Protein AF-A0A7K7DS17-F1 (afdb_monomer_lite)

Secondary structure (DSSP, 8-state):
--HHHHHHHHHHHHHHHHHHHHHHHHHHHHHHHHHHHHHHHHHHHHHHHHHHHHHHHHHHHT--PPPPTTS----PPPPPHHHHHH---HHHHHHHHHHHHHHHHHH---THHHHHHHHHHHHHHHHHHHHHHHHHHHHHHHHHHHHHHHHHHHHHHHHHHHHHHHHHHHHHHHHTS-----EES-SS-TTTS-EE-

Structure (mmCIF, N/CA/C/O backbone):
data_AF-A0A7K7DS17-F1
#
_entry.id   AF-A0A7K7DS17-F1
#
loop_
_atom_site.group_PDB
_atom_site.id
_atom_site.type_symbol
_atom_site.label_atom_id
_atom_site.label_alt_id
_atom_site.label_comp_id
_atom_site.label_asym_id
_atom_site.label_entity_id
_atom_site.label_seq_id
_atom_site.pdbx_PDB_ins_code
_atom_site.Cartn_x
_atom_site.Cartn_y
_atom_site.Cartn_z
_atom_site.occupancy
_atom_site.B_iso_or_equiv
_atom_site.auth_seq_id
_atom_site.auth_comp_id
_atom_site.auth_asym_id
_atom_site.auth_atom_id
_atom_site.pdbx_PDB_model_num
ATOM 1 N N . GLN A 1 1 ? 68.658 -8.357 -99.815 1.00 48.38 1 GLN A N 1
ATOM 2 C CA . GLN A 1 1 ? 69.045 -7.255 -98.904 1.00 48.38 1 GLN A CA 1
ATOM 3 C C . GLN A 1 1 ? 67.817 -6.376 -98.592 1.00 48.38 1 GLN A C 1
ATOM 5 O O . GLN A 1 1 ? 67.912 -5.164 -98.640 1.00 48.38 1 GLN A O 1
ATOM 10 N N . GLU A 1 2 ? 66.660 -6.963 -98.246 1.00 53.16 2 GLU A N 1
ATOM 11 C CA . GLU A 1 2 ? 65.403 -6.203 -98.018 1.00 53.16 2 GLU A CA 1
ATOM 12 C C . GLU A 1 2 ? 64.818 -6.364 -96.602 1.00 53.16 2 GLU A C 1
ATOM 14 O O . GLU A 1 2 ? 63.844 -5.709 -96.261 1.00 53.16 2 GLU A O 1
ATOM 19 N N . ALA A 1 3 ? 65.428 -7.177 -95.733 1.00 55.81 3 ALA A N 1
ATOM 20 C CA . ALA A 1 3 ? 64.882 -7.461 -94.401 1.00 55.81 3 ALA A CA 1
ATOM 21 C C . ALA A 1 3 ? 65.184 -6.382 -93.337 1.00 55.81 3 ALA A C 1
ATOM 23 O O . ALA A 1 3 ? 64.541 -6.355 -92.298 1.00 55.81 3 ALA A O 1
ATOM 24 N N . LEU A 1 4 ? 66.157 -5.492 -93.561 1.00 57.84 4 LEU A N 1
ATOM 25 C CA . LEU A 1 4 ? 66.597 -4.512 -92.556 1.00 57.84 4 LEU A CA 1
ATOM 26 C C . LEU A 1 4 ? 65.643 -3.307 -92.354 1.00 57.84 4 LEU A C 1
ATOM 28 O O . LEU A 1 4 ? 65.405 -2.956 -91.201 1.00 57.84 4 LEU A O 1
ATOM 32 N N . PRO A 1 5 ? 65.088 -2.664 -93.407 1.00 68.00 5 PRO A N 1
ATOM 33 C CA . PRO A 1 5 ? 64.195 -1.511 -93.234 1.00 68.00 5 PRO A CA 1
ATOM 34 C C . PRO A 1 5 ? 62.795 -1.900 -92.732 1.00 68.00 5 PRO A C 1
ATOM 36 O O . PRO A 1 5 ? 62.241 -1.185 -91.902 1.00 68.00 5 PRO A O 1
ATOM 39 N N . ALA A 1 6 ? 62.258 -3.054 -93.148 1.00 66.94 6 ALA A N 1
ATOM 40 C CA . ALA A 1 6 ? 60.972 -3.563 -92.657 1.00 66.94 6 ALA A CA 1
ATOM 41 C C . ALA A 1 6 ? 61.010 -3.850 -91.144 1.00 66.94 6 ALA A C 1
ATOM 43 O O . ALA A 1 6 ? 60.115 -3.448 -90.408 1.00 66.94 6 ALA A O 1
ATOM 44 N N . VAL A 1 7 ? 62.109 -4.440 -90.659 1.00 69.00 7 VAL A N 1
ATOM 45 C CA . VAL A 1 7 ? 62.328 -4.698 -89.225 1.00 69.00 7 VAL A CA 1
ATOM 46 C C . VAL A 1 7 ? 62.470 -3.396 -88.419 1.00 69.00 7 VAL A C 1
ATOM 48 O O . VAL A 1 7 ? 62.045 -3.334 -87.268 1.00 69.00 7 VAL A O 1
ATOM 51 N N . GLN A 1 8 ? 63.025 -2.327 -89.004 1.00 71.62 8 GLN A N 1
ATOM 52 C CA . GLN A 1 8 ? 63.109 -1.012 -88.350 1.00 71.62 8 GLN A CA 1
ATOM 53 C C . GLN A 1 8 ? 61.748 -0.303 -88.263 1.00 71.62 8 GLN A C 1
ATOM 55 O O . GLN A 1 8 ? 61.468 0.377 -87.273 1.00 71.62 8 GLN A O 1
ATOM 60 N N . GLU A 1 9 ? 60.900 -0.454 -89.280 1.00 76.75 9 GLU A N 1
ATOM 61 C CA . GLU A 1 9 ? 59.542 0.095 -89.290 1.00 76.75 9 GLU A CA 1
ATOM 62 C C . GLU A 1 9 ? 58.633 -0.652 -88.300 1.00 76.75 9 GLU A C 1
ATOM 64 O O . GLU A 1 9 ? 57.941 -0.016 -87.502 1.00 76.75 9 GLU A O 1
ATOM 69 N N . GLU A 1 10 ? 58.741 -1.982 -88.236 1.00 77.19 10 GLU A N 1
ATOM 70 C CA . GLU A 1 10 ? 58.112 -2.808 -87.197 1.00 77.19 10 GLU A CA 1
ATOM 71 C C . GLU A 1 10 ? 58.593 -2.425 -85.791 1.00 77.19 10 GLU A C 1
ATOM 73 O O . GLU A 1 10 ? 57.776 -2.241 -84.890 1.00 77.19 10 GLU A O 1
ATOM 78 N N . GLN A 1 11 ? 59.900 -2.213 -85.592 1.00 77.38 11 GLN A N 1
ATOM 79 C CA . GLN A 1 11 ? 60.449 -1.765 -84.307 1.00 77.38 11 GLN A CA 1
ATOM 80 C C . GLN A 1 11 ? 59.875 -0.404 -8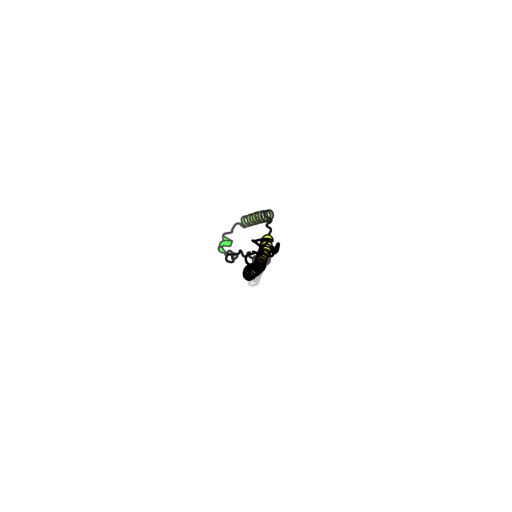3.881 1.00 77.38 11 GLN A C 1
ATOM 82 O O . GLN A 1 11 ? 59.579 -0.191 -82.703 1.00 77.38 11 GLN A O 1
ATOM 87 N N . LYS A 1 12 ? 59.699 0.528 -84.822 1.00 81.75 12 LYS A N 1
ATOM 88 C CA . LYS A 1 12 ? 59.112 1.847 -84.555 1.00 81.75 12 LYS A CA 1
ATOM 89 C C . LYS A 1 12 ? 57.620 1.753 -84.218 1.00 81.75 12 LYS A C 1
ATOM 91 O O . LYS A 1 12 ? 57.181 2.440 -83.295 1.00 81.75 12 LYS A O 1
ATOM 96 N N . ASN A 1 13 ? 56.872 0.900 -84.917 1.00 83.88 13 ASN A N 1
ATOM 97 C CA . ASN A 1 13 ? 55.458 0.645 -84.636 1.00 83.88 13 ASN A CA 1
ATOM 98 C C . ASN A 1 13 ? 55.282 0.005 -83.252 1.00 83.88 13 ASN A C 1
ATOM 100 O O . ASN A 1 13 ? 54.514 0.516 -82.441 1.00 83.88 13 ASN A O 1
ATOM 104 N N . LEU A 1 14 ? 56.096 -1.002 -82.918 1.00 82.31 14 LEU A N 1
ATOM 105 C CA . LEU A 1 14 ? 56.118 -1.626 -81.591 1.00 82.31 14 LEU A CA 1
ATOM 106 C C . LEU A 1 14 ? 56.441 -0.618 -80.477 1.00 82.31 14 LEU A C 1
ATOM 108 O O . LEU A 1 14 ? 55.839 -0.662 -79.407 1.00 82.31 14 LEU A O 1
ATOM 112 N N . LEU A 1 15 ? 57.360 0.325 -80.712 1.00 83.75 15 LEU A N 1
ATOM 113 C CA . LEU A 1 15 ? 57.668 1.391 -79.750 1.00 83.75 15 LEU A CA 1
ATOM 114 C C . LEU A 1 15 ? 56.501 2.371 -79.554 1.00 83.75 15 LEU A C 1
ATOM 116 O O . LEU A 1 15 ? 56.282 2.842 -78.435 1.00 83.75 15 LEU A O 1
ATOM 120 N N . GLN A 1 16 ? 55.755 2.691 -80.615 1.00 86.12 16 GLN A N 1
ATOM 121 C CA . GLN A 1 16 ? 54.553 3.522 -80.517 1.00 86.12 16 GLN A CA 1
ATOM 122 C C . GLN A 1 16 ? 53.422 2.790 -79.788 1.00 86.12 16 GLN A C 1
ATOM 124 O O . GLN A 1 16 ? 52.827 3.370 -78.880 1.00 86.12 16 GLN A O 1
ATOM 129 N N . GLU A 1 17 ? 53.190 1.515 -80.099 1.00 87.12 17 GLU A N 1
ATOM 130 C CA . GLU A 1 17 ? 52.226 0.666 -79.393 1.00 87.12 17 GLU A CA 1
ATOM 131 C C . GLU A 1 17 ? 52.581 0.546 -77.904 1.00 87.12 17 GLU A C 1
ATOM 133 O O . GLU A 1 17 ? 51.742 0.828 -77.048 1.00 87.12 17 GLU A O 1
ATOM 138 N N . MET A 1 18 ? 53.849 0.273 -77.571 1.00 83.00 18 MET A N 1
ATOM 139 C CA . MET A 1 18 ? 54.349 0.261 -76.189 1.00 83.00 18 MET A CA 1
ATOM 140 C C . MET A 1 18 ? 54.084 1.581 -75.456 1.00 83.00 18 MET A C 1
ATOM 142 O O . MET A 1 18 ? 53.758 1.570 -74.269 1.00 83.00 18 MET A O 1
ATOM 146 N N . LYS A 1 19 ? 54.215 2.723 -76.143 1.00 89.44 19 LYS A N 1
ATOM 147 C CA . LYS A 1 19 ? 53.913 4.035 -75.561 1.00 89.44 19 LYS A CA 1
ATOM 148 C C . LYS A 1 19 ? 52.414 4.200 -75.302 1.00 89.44 19 LYS A C 1
ATOM 150 O O . LYS A 1 19 ? 52.046 4.585 -74.200 1.00 89.44 19 LYS A O 1
ATOM 155 N N . THR A 1 20 ? 51.558 3.856 -76.266 1.00 89.44 20 THR A N 1
ATOM 156 C CA . THR A 1 20 ? 50.095 3.934 -76.092 1.00 89.44 20 THR A CA 1
ATOM 157 C C . THR A 1 20 ? 49.581 3.013 -74.989 1.00 89.44 20 THR A C 1
ATOM 159 O O . THR A 1 20 ? 48.733 3.422 -74.201 1.00 89.44 20 THR A O 1
ATOM 162 N N . ILE A 1 21 ? 50.142 1.804 -74.876 1.00 88.12 21 ILE A N 1
ATOM 163 C CA . ILE A 1 21 ? 49.830 0.858 -73.801 1.00 88.12 21 ILE A CA 1
ATOM 164 C C . ILE A 1 21 ? 50.257 1.440 -72.453 1.00 88.12 21 ILE A C 1
ATOM 166 O O . ILE A 1 21 ? 49.490 1.368 -71.500 1.00 88.12 21 ILE A O 1
ATOM 170 N N . ARG A 1 22 ? 51.438 2.068 -72.374 1.00 88.06 22 ARG A N 1
ATOM 171 C CA . ARG A 1 22 ? 51.925 2.706 -71.143 1.00 88.06 22 ARG A CA 1
ATOM 172 C C . ARG A 1 22 ? 51.057 3.890 -70.712 1.00 88.06 22 ARG A C 1
ATOM 174 O O . ARG A 1 22 ? 50.782 4.033 -69.525 1.00 88.06 22 ARG A O 1
ATOM 181 N N . ASP A 1 23 ? 50.606 4.715 -71.653 1.00 90.38 23 ASP A N 1
ATOM 182 C CA . ASP A 1 23 ? 49.714 5.845 -71.362 1.00 90.38 23 ASP A CA 1
ATOM 183 C C . ASP A 1 23 ? 48.323 5.350 -70.907 1.00 90.38 23 ASP A C 1
ATOM 185 O O . ASP A 1 23 ? 47.765 5.868 -69.936 1.00 90.38 23 ASP A O 1
ATOM 189 N N . ALA A 1 24 ? 47.794 4.295 -71.542 1.00 90.19 24 ALA A N 1
ATOM 190 C CA . ALA A 1 24 ? 46.556 3.633 -71.126 1.00 90.19 24 ALA A CA 1
ATOM 191 C C . ALA A 1 24 ? 46.685 2.961 -69.746 1.00 90.19 24 ALA A C 1
ATOM 193 O O . ALA A 1 24 ? 45.778 3.064 -68.922 1.00 90.19 24 ALA A O 1
ATOM 194 N N . GLU A 1 25 ? 47.823 2.326 -69.460 1.00 90.88 25 GLU A N 1
ATOM 195 C CA . GLU A 1 25 ? 48.136 1.750 -68.150 1.00 90.88 25 GLU A CA 1
ATOM 196 C C . GLU A 1 25 ? 48.160 2.838 -67.069 1.00 90.88 25 GLU A C 1
ATOM 198 O O . GLU A 1 25 ? 47.536 2.679 -66.021 1.00 90.88 25 GLU A O 1
ATOM 203 N N . HIS A 1 26 ? 48.800 3.979 -67.336 1.00 89.81 26 HIS A N 1
ATOM 204 C CA . HIS A 1 26 ? 48.826 5.110 -66.408 1.00 89.81 26 HIS A CA 1
ATOM 205 C C . HIS A 1 26 ? 47.425 5.685 -66.139 1.00 89.81 26 HIS A C 1
ATOM 207 O O . HIS A 1 26 ? 47.109 6.031 -64.996 1.00 89.81 26 HIS A O 1
ATOM 213 N N . ALA A 1 27 ? 46.573 5.765 -67.168 1.00 91.56 27 ALA A N 1
ATOM 214 C CA . ALA A 1 27 ? 45.184 6.200 -67.031 1.00 91.56 27 ALA A CA 1
ATOM 215 C C . ALA A 1 27 ? 44.364 5.223 -66.169 1.00 91.56 27 ALA A C 1
ATOM 217 O O . ALA A 1 27 ? 43.709 5.650 -65.215 1.00 91.56 27 ALA A O 1
ATOM 218 N N . LEU A 1 28 ? 44.476 3.915 -66.430 1.00 91.06 28 LEU A N 1
ATOM 219 C CA . LEU A 1 28 ? 43.828 2.868 -65.631 1.00 91.06 28 LEU A CA 1
ATOM 220 C C . LEU A 1 28 ? 44.320 2.868 -64.178 1.00 91.06 28 LEU A C 1
ATOM 222 O O . LEU A 1 28 ? 43.526 2.703 -63.255 1.00 91.06 28 LEU A O 1
ATOM 226 N N . GLN A 1 29 ? 45.61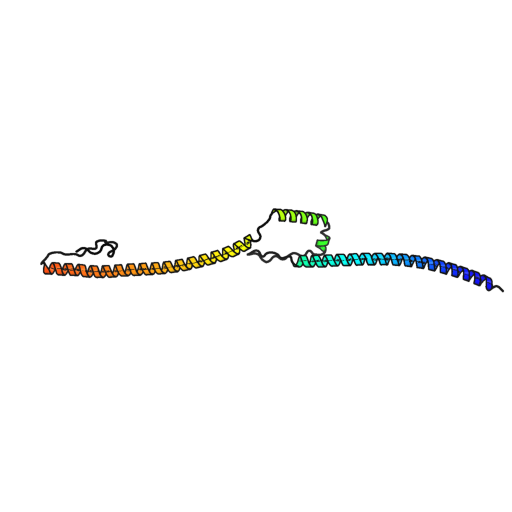5 3.095 -63.947 1.00 91.44 29 GLN A N 1
ATOM 227 C CA . GLN A 1 29 ? 46.172 3.219 -62.598 1.00 91.44 29 GLN A CA 1
ATOM 228 C C . GLN A 1 29 ? 45.588 4.427 -61.848 1.00 91.44 29 GLN A C 1
ATOM 230 O O . GLN A 1 29 ? 45.272 4.310 -60.661 1.00 91.44 29 GLN A O 1
ATOM 235 N N . SER A 1 30 ? 45.405 5.567 -62.524 1.00 90.38 30 SER A N 1
ATOM 236 C CA . SER A 1 30 ? 44.777 6.762 -61.943 1.00 90.38 30 SER A CA 1
ATOM 237 C C . SER A 1 30 ? 43.307 6.520 -61.579 1.00 90.38 30 SER A C 1
ATOM 239 O O . SER A 1 30 ? 42.881 6.839 -60.465 1.00 90.38 30 SER A O 1
ATOM 241 N N . GLU A 1 31 ? 42.545 5.879 -62.465 1.00 93.19 31 GLU A N 1
ATOM 242 C CA . GLU A 1 31 ? 41.150 5.514 -62.206 1.00 93.19 31 GLU A CA 1
ATOM 243 C C . GLU A 1 31 ? 41.032 4.497 -61.060 1.00 93.19 31 GLU A C 1
ATOM 245 O O . GLU A 1 31 ? 40.239 4.687 -60.137 1.00 93.19 31 GLU A O 1
ATOM 250 N N . ALA A 1 32 ? 41.894 3.476 -61.035 1.00 92.44 32 ALA A N 1
ATOM 251 C CA . ALA A 1 32 ? 41.953 2.495 -59.954 1.00 92.44 32 ALA A CA 1
ATOM 252 C C . ALA A 1 32 ? 42.304 3.130 -58.596 1.00 92.44 32 ALA A C 1
ATOM 254 O O . ALA A 1 32 ? 41.831 2.676 -57.553 1.00 92.44 32 ALA A O 1
ATOM 255 N N . LEU A 1 33 ? 43.137 4.176 -58.571 1.00 92.94 33 LEU A N 1
ATOM 256 C CA . LEU A 1 33 ? 43.387 4.966 -57.360 1.00 92.94 33 LEU A CA 1
ATOM 257 C C . LEU A 1 33 ? 42.141 5.753 -56.935 1.00 92.94 33 LEU A C 1
ATOM 259 O O . LEU A 1 33 ? 41.784 5.721 -55.760 1.00 92.94 33 LEU A O 1
ATOM 263 N N . SER A 1 34 ? 41.440 6.398 -57.871 1.00 93.31 34 SER A N 1
ATOM 264 C CA . SER A 1 34 ? 40.190 7.115 -57.575 1.00 93.31 34 SER A CA 1
ATOM 265 C C . SER A 1 34 ? 39.112 6.189 -57.003 1.00 93.31 34 SER A C 1
ATOM 267 O O . SER A 1 34 ? 38.460 6.530 -56.016 1.00 93.31 34 SER A O 1
ATOM 269 N N . ILE A 1 35 ? 38.951 4.997 -57.584 1.00 94.00 35 ILE A N 1
ATOM 270 C CA . ILE A 1 35 ? 38.004 3.985 -57.105 1.00 94.00 35 ILE A CA 1
ATOM 271 C C . ILE A 1 35 ? 38.397 3.503 -55.706 1.00 94.00 35 ILE A C 1
ATOM 273 O O . ILE A 1 35 ? 37.536 3.451 -54.831 1.00 94.00 35 ILE A O 1
ATOM 277 N N . ARG A 1 36 ? 39.684 3.222 -55.457 1.00 95.06 36 ARG A N 1
ATOM 278 C CA . ARG A 1 36 ? 40.168 2.835 -54.119 1.00 95.06 36 ARG A CA 1
ATOM 279 C C . ARG A 1 36 ? 39.859 3.891 -53.060 1.00 95.06 36 ARG A C 1
ATOM 281 O O . ARG A 1 36 ? 39.310 3.546 -52.022 1.00 95.06 36 ARG A O 1
ATOM 288 N N . LEU A 1 37 ? 40.110 5.167 -53.355 1.00 93.94 37 LEU A N 1
ATOM 289 C CA . LEU A 1 37 ? 39.786 6.261 -52.433 1.00 93.94 37 LEU A CA 1
ATOM 290 C C . LEU A 1 37 ? 38.280 6.351 -52.142 1.00 93.94 37 LEU A C 1
ATOM 292 O O . LEU A 1 37 ? 37.886 6.594 -51.005 1.00 93.94 37 LEU A O 1
ATOM 296 N N . LYS A 1 38 ? 37.423 6.128 -53.147 1.00 95.75 38 LYS A N 1
ATOM 297 C CA . LYS A 1 38 ? 35.964 6.091 -52.947 1.00 95.75 38 LYS A CA 1
ATOM 298 C C . LYS A 1 38 ? 35.529 4.910 -52.079 1.00 95.75 38 LYS A C 1
ATOM 300 O O . LYS A 1 38 ? 34.643 5.083 -51.247 1.00 95.75 38 LYS A O 1
ATOM 305 N N . ILE A 1 39 ? 36.143 3.739 -52.256 1.00 94.25 39 ILE A N 1
ATOM 306 C CA . ILE A 1 39 ? 35.876 2.558 -51.423 1.00 94.25 39 ILE A CA 1
ATOM 307 C C . ILE A 1 39 ? 36.256 2.852 -49.971 1.00 94.25 39 ILE A C 1
ATOM 309 O O . ILE A 1 39 ? 35.421 2.684 -49.093 1.00 94.25 39 ILE A O 1
ATOM 313 N N . GLU A 1 40 ? 37.449 3.399 -49.723 1.00 95.00 40 GLU A N 1
ATOM 314 C CA . GLU A 1 40 ? 37.884 3.771 -48.369 1.00 95.00 40 GLU A CA 1
ATOM 315 C C . GLU A 1 40 ? 36.944 4.795 -47.713 1.00 95.00 40 GLU A C 1
ATOM 317 O O . GLU A 1 40 ? 36.610 4.677 -46.532 1.00 95.00 40 GLU A O 1
ATOM 322 N N . GLN A 1 41 ? 36.461 5.780 -48.478 1.00 95.19 41 GLN A N 1
ATOM 323 C CA . GLN A 1 41 ? 35.459 6.732 -47.994 1.00 95.19 41 GLN A CA 1
ATOM 324 C C . GLN A 1 41 ? 34.142 6.038 -47.625 1.00 95.19 41 GLN A C 1
ATOM 326 O O . GLN A 1 41 ? 33.613 6.279 -46.538 1.00 95.19 41 GLN A O 1
ATOM 331 N N . ILE A 1 42 ? 33.629 5.151 -48.481 1.00 94.25 42 ILE A N 1
ATOM 332 C CA . ILE A 1 42 ? 32.403 4.389 -48.209 1.00 94.25 42 ILE A CA 1
ATOM 333 C C . ILE A 1 42 ? 32.583 3.489 -46.983 1.00 94.25 42 ILE A C 1
ATOM 335 O O . ILE A 1 42 ? 31.724 3.499 -46.105 1.00 94.25 42 ILE A O 1
ATOM 339 N N . ASP A 1 43 ? 33.704 2.782 -46.867 1.00 93.75 43 ASP A N 1
ATOM 340 C CA . ASP A 1 43 ? 34.001 1.921 -45.720 1.00 93.75 43 ASP A CA 1
ATOM 341 C C . ASP A 1 43 ? 34.083 2.728 -44.423 1.00 93.75 43 ASP A C 1
ATOM 343 O O . ASP A 1 43 ? 33.536 2.322 -43.390 1.00 93.75 43 ASP A O 1
ATOM 347 N N . SER A 1 44 ? 34.686 3.921 -44.477 1.00 94.00 44 SER A N 1
ATOM 348 C CA . SER A 1 44 ? 34.699 4.838 -43.338 1.00 94.00 44 SER A CA 1
ATOM 349 C C . SER A 1 44 ? 33.276 5.246 -42.938 1.00 94.00 44 SER A C 1
ATOM 351 O O . SER A 1 44 ? 32.920 5.168 -41.759 1.00 94.00 44 SER A O 1
ATOM 353 N N . HIS A 1 45 ? 32.416 5.581 -43.907 1.00 94.69 45 HIS A N 1
ATOM 354 C CA . HIS A 1 45 ? 31.020 5.936 -43.658 1.00 94.69 45 HIS A CA 1
ATOM 355 C C . HIS A 1 45 ? 30.246 4.751 -43.071 1.00 94.69 45 HIS A C 1
ATOM 357 O O . HIS A 1 45 ? 29.578 4.914 -42.047 1.00 94.69 45 HIS A O 1
ATOM 363 N N . ILE A 1 46 ? 30.379 3.554 -43.649 1.00 94.31 46 ILE A N 1
ATOM 364 C CA . ILE A 1 46 ? 29.752 2.322 -43.156 1.00 94.31 46 ILE A CA 1
ATOM 365 C C . ILE A 1 46 ? 30.150 2.077 -41.701 1.00 94.31 46 ILE A C 1
ATOM 367 O O . ILE A 1 46 ? 29.273 1.873 -40.863 1.00 94.31 46 ILE A O 1
ATOM 371 N N . SER A 1 47 ? 31.440 2.176 -41.374 1.00 93.25 47 SER A N 1
ATOM 372 C CA . SER A 1 47 ? 31.934 2.009 -40.005 1.00 93.25 47 SER A CA 1
ATOM 373 C C . SER A 1 47 ? 31.298 3.020 -39.039 1.00 93.25 47 SER A C 1
ATOM 375 O O . SER A 1 47 ? 30.787 2.640 -37.979 1.00 93.25 47 SER A O 1
ATOM 377 N N . THR A 1 48 ? 31.215 4.302 -39.424 1.00 94.19 48 THR A N 1
ATOM 378 C CA . THR A 1 48 ? 30.550 5.316 -38.584 1.00 94.19 48 THR A CA 1
ATOM 379 C C . THR A 1 48 ? 29.058 5.038 -38.381 1.00 94.19 48 THR A C 1
ATOM 381 O O . THR A 1 48 ? 28.549 5.176 -37.265 1.00 94.19 48 THR A O 1
ATOM 384 N N . HIS A 1 49 ? 28.341 4.615 -39.427 1.00 92.88 49 HIS A N 1
ATOM 385 C CA . HIS A 1 49 ? 26.917 4.301 -39.343 1.00 92.88 49 HIS A CA 1
ATOM 386 C C . HIS A 1 49 ? 26.662 3.032 -38.529 1.00 92.88 49 HIS A C 1
ATOM 388 O O . HIS A 1 49 ? 25.768 3.032 -37.686 1.00 92.88 49 HIS A O 1
ATOM 394 N N . GLN A 1 50 ? 27.486 1.994 -38.682 1.00 92.88 50 GLN A N 1
ATOM 395 C CA . GLN A 1 50 ? 27.432 0.791 -37.848 1.00 92.88 50 GLN A CA 1
ATOM 396 C C . GLN A 1 50 ? 27.631 1.122 -36.364 1.00 92.88 50 GLN A C 1
ATOM 398 O O . GLN A 1 50 ? 26.921 0.587 -35.511 1.00 92.88 50 GLN A O 1
ATOM 403 N N . GLY A 1 51 ? 28.551 2.039 -36.044 1.00 92.94 51 GLY A N 1
ATOM 404 C CA . GLY A 1 51 ? 28.724 2.553 -34.685 1.00 92.94 51 GLY A CA 1
ATOM 405 C C . GLY A 1 51 ? 27.455 3.220 -34.143 1.00 92.94 51 GLY A C 1
ATOM 406 O O . GLY A 1 51 ? 27.012 2.900 -33.039 1.00 92.94 51 GLY A O 1
ATOM 407 N N . LYS A 1 52 ? 26.822 4.092 -34.940 1.00 92.31 52 LYS A N 1
ATOM 408 C CA . LYS A 1 52 ? 25.553 4.752 -34.578 1.00 92.31 52 LYS A CA 1
ATOM 409 C C . LYS A 1 52 ? 24.415 3.750 -34.378 1.00 92.31 52 LYS A C 1
ATOM 411 O O . LYS A 1 52 ? 23.672 3.876 -33.411 1.00 92.31 52 LYS A O 1
ATOM 416 N N . VAL A 1 53 ? 24.297 2.745 -35.246 1.00 90.25 53 VAL A N 1
ATOM 417 C CA . VAL A 1 53 ? 23.282 1.685 -35.122 1.00 90.25 53 VAL A CA 1
ATOM 418 C C . VAL A 1 53 ? 23.452 0.936 -33.803 1.00 90.25 53 VAL A C 1
ATOM 420 O O . VAL A 1 53 ? 22.489 0.815 -33.051 1.00 90.25 53 VAL A O 1
ATOM 423 N N . LYS A 1 54 ? 24.677 0.512 -33.466 1.00 92.19 54 LYS A N 1
ATOM 424 C CA . LYS A 1 54 ? 24.957 -0.165 -32.188 1.00 92.19 54 LYS A CA 1
ATOM 425 C C . LYS A 1 54 ? 24.612 0.708 -30.981 1.00 92.19 54 LYS A C 1
ATOM 427 O O . LYS A 1 54 ? 24.056 0.212 -30.003 1.00 92.19 54 LYS A O 1
ATOM 432 N N . TYR A 1 55 ? 24.932 2.000 -31.045 1.00 92.19 55 TYR A N 1
ATOM 433 C CA . TYR A 1 55 ? 24.589 2.952 -29.990 1.00 92.19 55 TYR A CA 1
ATOM 434 C C . TYR A 1 55 ? 23.070 3.044 -29.785 1.00 92.19 55 TYR A C 1
ATOM 436 O O . TYR A 1 55 ? 22.593 2.839 -28.671 1.00 92.19 55 TYR A O 1
ATOM 444 N N . TRP A 1 56 ? 22.302 3.267 -30.854 1.00 87.88 56 TRP A N 1
ATOM 445 C CA . TRP A 1 56 ? 20.847 3.396 -30.753 1.00 87.88 56 TRP A CA 1
ATOM 446 C C . TRP A 1 56 ? 20.153 2.086 -30.381 1.00 87.88 56 TRP A C 1
ATOM 448 O O . TRP A 1 56 ? 19.215 2.114 -29.593 1.00 87.88 56 TRP A O 1
ATOM 458 N N . GLN A 1 57 ? 20.650 0.935 -30.844 1.00 88.00 57 GLN A N 1
ATOM 459 C CA . GLN A 1 57 ? 20.180 -0.375 -30.377 1.00 88.00 57 GLN A CA 1
ATOM 460 C C . GLN A 1 57 ? 20.339 -0.522 -28.857 1.00 88.00 57 GLN A C 1
ATOM 462 O O . GLN A 1 57 ? 19.426 -0.994 -28.179 1.00 88.00 57 GLN A O 1
ATOM 467 N N . LYS A 1 58 ? 21.469 -0.064 -28.301 1.00 89.50 58 LYS A N 1
ATOM 468 C CA . LYS A 1 58 ? 21.692 -0.060 -26.853 1.00 89.50 58 LYS A CA 1
ATOM 469 C C . LYS A 1 58 ? 20.734 0.887 -26.132 1.00 89.50 58 LYS A C 1
ATOM 471 O O . LYS A 1 58 ? 20.190 0.500 -25.104 1.00 89.50 58 LYS A O 1
ATOM 476 N N . GLU A 1 59 ? 20.511 2.097 -26.635 1.00 87.94 59 GLU A N 1
ATOM 477 C CA . GLU A 1 59 ? 19.569 3.033 -26.003 1.00 87.94 59 GLU A CA 1
ATOM 478 C C . GLU A 1 59 ? 18.120 2.527 -26.060 1.00 87.94 59 GLU A C 1
ATOM 480 O O . GLU A 1 59 ? 17.427 2.584 -25.048 1.00 87.94 59 GLU A O 1
ATOM 485 N N . ILE A 1 60 ? 17.692 1.930 -27.179 1.00 86.12 60 ILE A N 1
ATOM 486 C CA . ILE A 1 60 ? 16.368 1.300 -27.304 1.00 86.12 60 ILE A CA 1
ATOM 487 C C . ILE A 1 60 ? 16.199 0.180 -26.274 1.00 86.12 60 ILE A C 1
ATOM 489 O O . ILE A 1 60 ? 15.159 0.101 -25.630 1.00 86.12 60 ILE A O 1
ATOM 493 N N . SER A 1 61 ? 17.232 -0.641 -26.051 1.00 84.44 61 SER A N 1
ATOM 494 C CA . SER A 1 61 ? 17.164 -1.739 -25.073 1.00 84.44 61 SER A CA 1
ATOM 495 C C . SER A 1 61 ? 16.988 -1.284 -23.618 1.00 84.44 61 SER A C 1
ATOM 497 O O . SER A 1 61 ? 16.588 -2.082 -22.776 1.00 84.44 61 SER A O 1
ATOM 499 N N . LYS A 1 62 ? 17.278 -0.013 -23.304 1.00 86.50 62 LYS A N 1
ATOM 500 C CA . LYS A 1 62 ? 17.057 0.558 -21.965 1.00 86.50 62 LYS A CA 1
ATOM 501 C C . LYS A 1 62 ? 15.629 1.060 -21.762 1.00 86.50 62 LYS A C 1
ATOM 503 O O . LYS A 1 62 ? 15.248 1.343 -20.627 1.00 86.50 62 LYS A O 1
ATOM 508 N N . LEU A 1 63 ? 14.866 1.243 -22.839 1.00 85.25 63 LEU A N 1
ATOM 509 C CA . LEU A 1 63 ? 13.499 1.733 -22.749 1.00 85.25 63 LEU A CA 1
ATOM 510 C C . LEU A 1 63 ? 12.617 0.643 -22.142 1.00 85.25 63 LEU A C 1
ATOM 512 O O . LEU A 1 63 ? 12.625 -0.506 -22.575 1.00 85.25 63 LEU A O 1
ATOM 516 N N . SER A 1 64 ? 11.849 1.023 -21.129 1.00 79.69 64 SER A N 1
ATOM 517 C CA . SER A 1 64 ? 10.869 0.162 -20.479 1.00 79.69 64 SER A CA 1
ATOM 518 C C . SER A 1 64 ? 9.595 0.953 -20.226 1.00 79.69 64 SER A C 1
ATOM 520 O O . SER A 1 64 ? 9.630 2.165 -19.989 1.00 79.69 64 SER A O 1
ATOM 522 N N . LEU A 1 65 ? 8.462 0.266 -20.327 1.00 80.94 65 LEU A N 1
ATOM 523 C CA . LEU A 1 65 ? 7.163 0.828 -19.990 1.00 80.94 65 LEU A CA 1
ATOM 524 C C . LEU A 1 65 ? 6.913 0.630 -18.495 1.00 80.94 65 LEU A C 1
ATOM 526 O O . LEU A 1 65 ? 7.297 -0.389 -17.919 1.00 80.94 65 LEU A O 1
ATOM 530 N N . HIS A 1 66 ? 6.303 1.630 -17.862 1.00 76.69 66 HIS A N 1
ATOM 531 C CA . HIS A 1 66 ? 5.890 1.512 -16.468 1.00 76.69 66 HIS A CA 1
ATOM 532 C C . HIS A 1 66 ? 4.633 0.646 -16.413 1.00 76.69 66 HIS A C 1
ATOM 534 O O . HIS A 1 66 ? 3.703 0.868 -17.185 1.00 76.69 66 HIS A O 1
ATOM 540 N N . ALA A 1 67 ? 4.607 -0.330 -15.508 1.00 77.00 67 ALA A N 1
ATOM 541 C CA . ALA A 1 67 ? 3.417 -1.136 -15.288 1.00 77.00 67 ALA A CA 1
ATOM 542 C C . ALA A 1 67 ? 2.307 -0.271 -14.671 1.00 77.00 67 ALA A C 1
ATOM 544 O O . ALA A 1 67 ? 2.539 0.429 -13.682 1.00 77.00 67 ALA A O 1
ATOM 545 N N . ILE A 1 68 ? 1.115 -0.333 -15.258 1.00 76.94 68 ILE A N 1
ATOM 546 C CA . ILE A 1 68 ? -0.098 0.303 -14.745 1.00 76.94 68 ILE A CA 1
ATOM 547 C C . ILE A 1 68 ? -0.936 -0.796 -14.091 1.00 76.94 68 ILE A C 1
ATOM 549 O O . ILE A 1 68 ? -1.142 -1.861 -14.669 1.00 76.94 68 ILE A O 1
ATOM 553 N N . GLU A 1 69 ? -1.376 -0.576 -12.853 1.00 70.12 69 GLU A N 1
ATOM 554 C CA . GLU A 1 69 ? -2.170 -1.577 -12.141 1.00 70.12 69 GLU A CA 1
ATOM 555 C C . GLU A 1 69 ? -3.517 -1.827 -12.818 1.00 70.12 69 GLU A C 1
ATOM 557 O O . GLU A 1 69 ? -4.247 -0.892 -13.135 1.00 70.12 69 GLU A O 1
ATOM 562 N N . GLY A 1 70 ? -3.853 -3.107 -12.997 1.00 72.88 70 GLY A N 1
ATOM 563 C CA . GLY A 1 70 ? -5.090 -3.538 -13.650 1.00 72.88 70 GLY A CA 1
ATOM 564 C C . GLY A 1 70 ? -4.994 -3.663 -15.172 1.00 72.88 70 GLY A C 1
ATOM 565 O O . GLY A 1 70 ? -5.918 -4.200 -15.781 1.00 72.88 70 GLY A O 1
ATOM 566 N N . GLU A 1 71 ? -3.880 -3.251 -15.782 1.00 78.81 71 GLU A N 1
ATOM 567 C CA . GLU A 1 71 ? -3.650 -3.369 -17.222 1.00 78.81 71 GLU A CA 1
ATOM 568 C C . GLU A 1 71 ? -2.576 -4.415 -17.543 1.00 78.81 71 GLU A C 1
ATOM 570 O O . GLU A 1 71 ? -1.657 -4.682 -16.764 1.00 78.81 71 GLU A O 1
ATOM 575 N N . ALA A 1 72 ? -2.716 -5.054 -18.707 1.00 77.12 72 ALA A N 1
ATOM 576 C CA . ALA A 1 72 ? -1.707 -5.981 -19.198 1.00 77.12 72 ALA A CA 1
ATOM 577 C C . ALA A 1 72 ? -0.421 -5.210 -19.544 1.00 77.12 72 ALA A C 1
ATOM 579 O O . ALA A 1 72 ? -0.501 -4.080 -20.027 1.00 77.12 72 ALA A O 1
ATOM 580 N N . PRO A 1 73 ? 0.766 -5.809 -19.343 1.00 74.12 73 PRO A N 1
ATOM 581 C CA . PRO A 1 73 ? 2.021 -5.150 -19.669 1.00 74.12 73 PRO A CA 1
ATOM 582 C C . PRO A 1 73 ? 2.081 -4.848 -21.169 1.00 74.12 73 PRO A C 1
ATOM 584 O O . PRO A 1 73 ? 2.157 -5.759 -21.998 1.00 74.12 73 PRO A O 1
ATOM 587 N N . GLU A 1 74 ? 2.047 -3.562 -21.512 1.00 77.06 74 GLU A N 1
ATOM 588 C CA . GLU A 1 74 ? 2.250 -3.109 -22.881 1.00 77.06 74 GLU A CA 1
ATOM 589 C C . GLU A 1 74 ? 3.675 -3.438 -23.350 1.00 77.06 74 GLU A C 1
ATOM 591 O O . GLU A 1 74 ? 4.635 -3.443 -22.573 1.00 77.06 74 GLU A O 1
ATOM 596 N N . GLN A 1 75 ? 3.821 -3.716 -24.645 1.00 76.06 75 GLN A N 1
ATOM 597 C CA . GLN A 1 75 ? 5.114 -3.954 -25.282 1.00 76.06 75 GLN A CA 1
ATOM 598 C C . GLN A 1 75 ? 5.458 -2.781 -26.195 1.00 76.06 75 GLN A C 1
ATOM 600 O O . GLN A 1 75 ? 4.616 -2.290 -26.947 1.00 76.06 75 GLN A O 1
ATOM 605 N N . LEU A 1 76 ? 6.719 -2.348 -26.160 1.00 76.12 76 LEU A N 1
ATOM 606 C CA . LEU A 1 76 ? 7.215 -1.334 -27.084 1.00 76.12 76 LEU A CA 1
ATOM 607 C C . LEU A 1 76 ? 7.166 -1.879 -28.517 1.00 76.12 76 LEU A C 1
ATOM 609 O O . LEU A 1 76 ? 7.823 -2.870 -28.838 1.00 76.12 76 LEU A O 1
ATOM 613 N N . ARG A 1 77 ? 6.399 -1.219 -29.389 1.00 78.31 77 ARG A N 1
ATOM 614 C CA . ARG A 1 77 ? 6.299 -1.584 -30.806 1.00 78.31 77 ARG A CA 1
ATOM 615 C C . ARG A 1 77 ? 7.622 -1.311 -31.523 1.00 78.31 77 ARG A C 1
ATOM 617 O O . ARG A 1 77 ? 8.092 -0.175 -31.546 1.00 78.31 77 ARG A O 1
ATOM 624 N N . ALA A 1 78 ? 8.176 -2.335 -32.166 1.00 76.56 78 ALA A N 1
ATOM 625 C CA . ALA A 1 78 ? 9.234 -2.176 -33.157 1.00 76.56 78 ALA A CA 1
ATOM 626 C C . ALA A 1 78 ? 8.607 -1.871 -34.526 1.00 76.56 78 ALA A C 1
ATOM 628 O O . ALA A 1 78 ? 7.652 -2.535 -34.924 1.00 76.56 78 ALA A O 1
ATOM 629 N N . LEU A 1 79 ? 9.126 -0.861 -35.225 1.00 78.94 79 LEU A N 1
ATOM 630 C CA . LEU A 1 79 ? 8.699 -0.541 -36.589 1.00 78.94 79 LEU A CA 1
ATOM 631 C C . LEU A 1 79 ? 9.355 -1.511 -37.578 1.00 78.94 79 LEU A C 1
ATOM 633 O O . LEU A 1 79 ? 10.554 -1.783 -37.471 1.00 78.94 79 LEU A O 1
ATOM 637 N N . CYS A 1 80 ? 8.583 -2.016 -38.538 1.00 77.31 80 CYS A N 1
ATOM 638 C CA 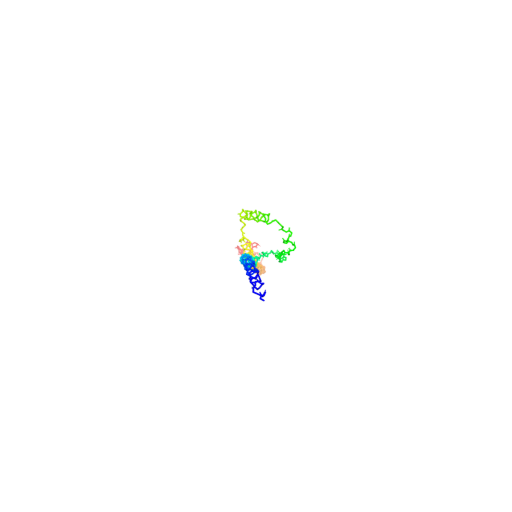. CYS A 1 80 ? 9.101 -2.871 -39.610 1.00 77.31 80 CYS A CA 1
ATOM 639 C C . CYS A 1 80 ? 9.826 -2.046 -40.693 1.00 77.31 80 CYS A C 1
ATOM 641 O O . CYS A 1 80 ? 9.635 -0.835 -40.797 1.00 77.31 80 CYS A O 1
ATOM 643 N N . GLU A 1 81 ? 10.639 -2.696 -41.535 1.00 75.56 81 GLU A N 1
ATOM 644 C CA . GLU A 1 81 ? 11.395 -2.022 -42.611 1.00 75.56 81 GLU A CA 1
ATOM 645 C C . GLU A 1 81 ? 10.491 -1.242 -43.581 1.00 75.56 81 GLU A C 1
ATOM 647 O O . GLU A 1 81 ? 10.830 -0.129 -43.977 1.00 75.56 81 GLU A O 1
ATOM 652 N N . GLU A 1 82 ? 9.311 -1.777 -43.902 1.00 76.56 82 GLU A N 1
ATOM 653 C CA . GLU A 1 82 ? 8.314 -1.117 -44.758 1.00 76.56 82 GLU A CA 1
ATOM 654 C C . GLU A 1 82 ? 7.746 0.159 -44.116 1.00 76.56 82 GLU A C 1
ATOM 656 O O . GLU A 1 82 ? 7.566 1.179 -44.780 1.00 76.56 82 GLU A O 1
ATOM 661 N N . GLU A 1 83 ? 7.518 0.135 -42.802 1.00 76.75 83 GLU A N 1
ATOM 662 C CA . GLU A 1 83 ? 7.013 1.281 -42.040 1.00 76.75 83 GLU A CA 1
ATOM 663 C C . GLU A 1 83 ? 8.092 2.360 -41.891 1.00 76.75 83 GLU A C 1
ATOM 665 O O . GLU A 1 83 ? 7.802 3.550 -41.994 1.00 76.75 83 GLU A O 1
ATOM 670 N N . LEU A 1 84 ? 9.352 1.954 -41.712 1.00 75.31 84 LEU A N 1
ATOM 671 C CA . LEU A 1 84 ? 10.505 2.856 -41.706 1.00 75.31 84 LEU A CA 1
ATOM 672 C C . LEU A 1 84 ? 10.718 3.514 -43.073 1.00 75.31 84 LEU A C 1
ATOM 674 O O . LEU A 1 84 ? 11.010 4.706 -43.135 1.00 75.31 84 LEU A O 1
ATOM 678 N N . ALA A 1 85 ? 10.529 2.770 -44.165 1.00 76.06 85 ALA A N 1
ATOM 679 C CA . ALA A 1 85 ? 10.620 3.302 -45.523 1.00 76.06 85 ALA A CA 1
ATOM 680 C C . ALA A 1 85 ? 9.464 4.257 -45.869 1.00 76.06 85 ALA A C 1
ATOM 682 O O . ALA A 1 85 ? 9.644 5.149 -46.699 1.00 76.06 85 ALA A O 1
ATOM 683 N N . ALA A 1 86 ? 8.298 4.095 -45.234 1.00 78.19 86 ALA A N 1
ATOM 684 C CA . ALA A 1 86 ? 7.171 5.021 -45.342 1.00 78.19 86 ALA A CA 1
ATOM 685 C C . ALA A 1 86 ? 7.386 6.321 -44.541 1.00 78.19 86 ALA A C 1
ATOM 687 O O . ALA A 1 86 ? 6.825 7.362 -44.886 1.00 78.19 86 ALA A O 1
ATOM 688 N N . LEU A 1 87 ? 8.233 6.296 -43.506 1.00 70.94 87 LEU A N 1
ATOM 689 C CA . LEU A 1 87 ? 8.652 7.467 -42.731 1.00 70.94 87 LEU A CA 1
ATOM 690 C C . LEU A 1 87 ? 9.727 8.271 -43.492 1.00 70.94 87 LEU A C 1
ATOM 692 O O . LEU A 1 87 ? 10.855 8.428 -43.033 1.00 70.94 87 LEU A O 1
ATOM 696 N N . GLN A 1 88 ? 9.387 8.792 -44.675 1.00 61.12 88 GLN A N 1
ATOM 697 C CA . GLN A 1 88 ? 10.341 9.472 -45.569 1.00 61.12 88 GLN A CA 1
ATOM 698 C C . GLN A 1 88 ? 10.752 10.887 -45.132 1.00 61.12 88 GLN A C 1
ATOM 700 O O . GLN A 1 88 ? 11.594 11.507 -45.779 1.00 61.12 88 GLN A O 1
ATOM 705 N N . GLU A 1 89 ? 10.213 11.403 -44.025 1.00 77.62 89 GLU A N 1
ATOM 706 C CA . GLU A 1 89 ? 10.449 12.780 -43.579 1.00 77.62 89 GLU A CA 1
ATOM 707 C C . GLU A 1 89 ? 11.137 12.835 -42.200 1.00 77.62 89 GLU A C 1
ATOM 709 O O . GLU A 1 89 ? 10.490 13.092 -41.175 1.00 77.62 89 GLU A O 1
ATOM 714 N N . PRO A 1 90 ? 12.469 12.631 -42.138 1.00 78.44 90 PRO A N 1
ATOM 715 C CA . PRO A 1 90 ? 13.228 12.680 -40.885 1.00 78.44 90 PRO A CA 1
ATOM 716 C C . PRO A 1 90 ? 13.144 14.051 -40.194 1.00 78.44 90 PRO A C 1
ATOM 718 O O . PRO A 1 90 ? 13.181 14.138 -38.962 1.00 78.44 90 PRO A O 1
ATOM 721 N N . ASP A 1 91 ? 12.959 15.126 -40.963 1.00 83.12 91 ASP A N 1
ATOM 722 C CA . ASP A 1 91 ? 12.805 16.484 -40.438 1.00 83.12 91 ASP A CA 1
ATOM 723 C C . ASP A 1 91 ? 11.501 16.666 -39.652 1.00 83.12 91 ASP A C 1
ATOM 725 O O . ASP A 1 91 ? 11.475 17.372 -38.640 1.00 83.12 91 ASP A O 1
ATOM 729 N N . VAL A 1 92 ? 10.411 16.022 -40.083 1.00 84.56 92 VAL A N 1
ATOM 730 C CA . VAL A 1 92 ? 9.122 16.079 -39.379 1.00 84.56 92 VAL A CA 1
ATOM 731 C C . VAL A 1 92 ? 9.206 15.327 -38.058 1.00 84.56 92 VAL A C 1
ATOM 733 O O . VAL A 1 92 ? 8.763 15.847 -37.031 1.00 84.56 92 VAL A O 1
ATOM 736 N N . LEU A 1 93 ? 9.839 14.151 -38.052 1.00 83.50 93 LEU A N 1
ATOM 737 C CA . LEU A 1 93 ? 10.085 13.386 -36.827 1.00 83.50 93 LEU A CA 1
ATOM 738 C C . LEU A 1 93 ? 10.952 14.173 -35.842 1.00 83.50 93 LEU A C 1
ATOM 740 O O . LEU A 1 93 ? 10.612 14.261 -34.664 1.00 83.50 93 LEU A O 1
ATOM 744 N N . SER A 1 94 ? 12.013 14.818 -36.327 1.00 86.94 94 SER A N 1
ATOM 745 C CA . SER A 1 94 ? 12.913 15.625 -35.495 1.00 86.94 94 SER A CA 1
ATOM 746 C C . SER A 1 94 ? 12.188 16.819 -34.864 1.00 86.94 94 SER A C 1
ATOM 748 O O . SER A 1 94 ? 12.311 17.066 -33.664 1.00 86.94 94 SER A O 1
ATOM 750 N N . LYS A 1 95 ? 11.347 17.520 -35.638 1.00 88.69 95 LYS A N 1
ATOM 751 C CA . LYS A 1 95 ? 10.483 18.595 -35.119 1.00 88.69 95 LYS A CA 1
ATOM 752 C C . LYS A 1 95 ? 9.475 18.072 -34.097 1.00 88.69 95 LYS A C 1
ATOM 754 O O . LYS A 1 95 ? 9.234 18.728 -33.085 1.00 88.69 95 LYS A O 1
ATOM 759 N N . ARG A 1 96 ? 8.885 16.896 -34.338 1.00 88.12 96 ARG A N 1
ATOM 760 C CA . ARG A 1 96 ? 7.927 16.281 -33.412 1.00 88.12 96 ARG A CA 1
ATOM 761 C C . ARG A 1 96 ? 8.589 15.882 -32.096 1.00 88.12 96 ARG A C 1
ATOM 763 O O . ARG A 1 96 ? 8.009 16.157 -31.049 1.00 88.12 96 ARG A O 1
ATOM 770 N N . ILE A 1 97 ? 9.786 15.297 -32.144 1.00 88.81 97 ILE A N 1
ATOM 771 C CA . ILE A 1 97 ? 10.593 14.987 -30.957 1.00 88.81 97 ILE A CA 1
ATOM 772 C C . ILE A 1 97 ? 10.871 16.271 -30.173 1.00 88.81 97 ILE A C 1
ATOM 774 O O . ILE A 1 97 ? 10.539 16.328 -28.994 1.00 88.81 97 ILE A O 1
ATOM 778 N N . ALA A 1 98 ? 11.351 17.331 -30.832 1.00 92.31 98 ALA A N 1
ATOM 779 C CA . ALA A 1 98 ? 11.637 18.606 -30.173 1.00 92.31 98 ALA A CA 1
ATOM 780 C C . ALA A 1 98 ? 10.396 19.223 -29.493 1.00 92.31 98 ALA A C 1
ATOM 782 O O . ALA A 1 98 ? 10.481 19.731 -28.374 1.00 92.31 98 ALA A O 1
ATOM 783 N N . LEU A 1 99 ? 9.223 19.146 -30.134 1.00 92.88 99 LEU A N 1
ATOM 784 C CA . LEU A 1 99 ? 7.957 19.588 -29.536 1.00 92.88 99 LEU A CA 1
ATOM 785 C C . LEU A 1 99 ? 7.579 18.760 -28.302 1.00 92.88 99 LEU A C 1
ATOM 787 O O . LEU A 1 99 ? 7.190 19.330 -27.283 1.00 92.88 99 LEU A O 1
ATOM 791 N N . LEU A 1 100 ? 7.691 17.431 -28.378 1.00 90.31 100 LEU A N 1
ATOM 792 C CA . LEU A 1 100 ? 7.378 16.533 -27.263 1.00 90.31 100 LEU A CA 1
ATOM 793 C C . LEU A 1 100 ? 8.355 16.714 -26.096 1.00 90.31 100 LEU A C 1
ATOM 795 O O . LEU A 1 100 ? 7.935 16.722 -24.941 1.00 90.31 100 LEU A O 1
ATOM 799 N N . GLU A 1 101 ? 9.640 16.916 -26.376 1.00 88.94 101 GLU A N 1
ATOM 800 C CA . GLU A 1 101 ? 10.645 17.234 -25.362 1.00 88.94 101 GLU A CA 1
ATOM 801 C C . GLU A 1 101 ? 10.329 18.562 -24.672 1.00 88.94 101 GLU A C 1
ATOM 803 O O . GLU A 1 101 ? 10.327 18.624 -23.441 1.00 88.94 101 GLU A O 1
ATOM 808 N N . ALA A 1 102 ? 9.979 19.603 -25.436 1.00 91.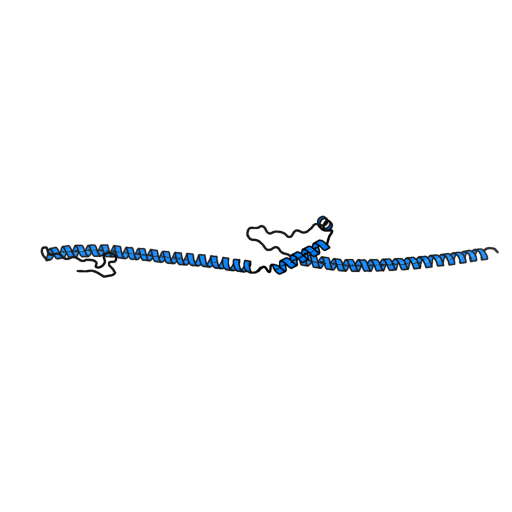06 102 ALA A N 1
ATOM 809 C CA . ALA A 1 102 ? 9.570 20.891 -24.883 1.00 91.06 102 ALA A CA 1
ATOM 810 C C . ALA A 1 102 ? 8.324 20.763 -23.987 1.00 91.06 102 ALA A C 1
ATOM 812 O O . ALA A 1 102 ? 8.311 21.290 -22.873 1.00 91.06 102 ALA A O 1
ATOM 813 N N . GLN A 1 103 ? 7.309 20.011 -24.425 1.00 89.75 103 GLN A N 1
ATOM 814 C CA . GLN A 1 103 ? 6.119 19.717 -23.618 1.00 89.75 103 GLN A CA 1
ATOM 815 C C . GLN A 1 103 ? 6.473 18.952 -22.337 1.00 89.75 103 GLN A C 1
ATOM 817 O O . GLN A 1 103 ? 6.041 19.333 -21.248 1.00 89.75 103 GLN A O 1
ATOM 822 N N . ARG A 1 104 ? 7.317 17.916 -22.430 1.00 85.38 104 ARG A N 1
ATOM 823 C CA . ARG A 1 104 ? 7.788 17.144 -21.269 1.00 85.38 104 ARG A CA 1
ATOM 824 C C . ARG A 1 104 ? 8.508 18.035 -20.255 1.00 85.38 104 ARG A C 1
ATOM 826 O O . ARG A 1 104 ? 8.294 17.892 -19.053 1.00 85.38 104 ARG A O 1
ATOM 833 N N . HIS A 1 105 ? 9.339 18.967 -20.724 1.00 84.50 105 HIS A N 1
ATOM 834 C CA . HIS A 1 105 ? 10.047 19.913 -19.859 1.00 84.50 105 HIS A CA 1
ATOM 835 C C . HIS A 1 105 ? 9.113 20.897 -19.142 1.00 84.50 105 HIS A C 1
ATOM 837 O O . HIS A 1 105 ? 9.428 21.315 -18.025 1.00 84.50 105 HIS A O 1
ATOM 843 N N . GLN A 1 106 ? 7.972 21.243 -19.746 1.00 88.94 106 GLN A N 1
ATOM 844 C CA . GLN A 1 106 ? 6.952 22.092 -19.125 1.00 88.94 106 GLN A CA 1
ATOM 845 C C . GLN A 1 106 ? 6.121 21.341 -18.079 1.00 88.94 106 GLN A C 1
ATOM 847 O O . GLN A 1 106 ? 5.854 21.891 -17.016 1.00 88.94 106 GLN A O 1
ATOM 852 N N . LEU A 1 107 ? 5.745 20.089 -18.357 1.00 83.94 107 LEU A N 1
ATOM 853 C CA . LEU A 1 107 ? 4.833 19.311 -17.510 1.00 83.94 107 LEU A CA 1
ATOM 854 C C . LEU A 1 107 ? 5.405 18.971 -16.126 1.00 83.94 107 LEU A C 1
ATOM 856 O O . LEU A 1 107 ? 4.622 18.756 -15.208 1.00 83.94 107 LEU A O 1
ATOM 860 N N . ARG A 1 108 ? 6.741 18.903 -15.981 1.00 78.25 108 ARG A N 1
ATOM 861 C CA . ARG A 1 108 ? 7.472 18.568 -14.733 1.00 78.25 108 ARG A CA 1
ATOM 862 C C . ARG A 1 108 ? 6.709 17.595 -13.802 1.00 78.25 108 ARG A C 1
ATOM 864 O O . ARG A 1 108 ? 6.484 17.924 -12.636 1.00 78.25 108 ARG A O 1
ATOM 871 N N . PRO A 1 109 ? 6.288 16.415 -14.294 1.00 80.00 109 PRO A N 1
ATOM 872 C CA . PRO A 1 109 ? 5.499 15.489 -13.493 1.00 80.00 109 PRO A CA 1
ATOM 873 C C . PRO A 1 109 ? 6.324 14.959 -12.314 1.00 80.00 109 PRO A C 1
ATOM 875 O O . PRO A 1 109 ? 7.495 14.605 -12.474 1.00 80.00 109 PRO A O 1
ATOM 878 N N . ASN A 1 110 ? 5.714 14.876 -11.129 1.00 81.88 110 ASN A N 1
ATOM 879 C CA . ASN A 1 110 ? 6.338 14.230 -9.979 1.00 81.88 110 ASN A CA 1
ATOM 880 C C . ASN A 1 110 ? 6.185 12.706 -10.096 1.00 81.88 110 ASN A C 1
ATOM 882 O O . ASN A 1 110 ? 5.202 12.133 -9.631 1.00 81.88 110 ASN A O 1
ATOM 886 N N . LEU A 1 111 ? 7.175 12.053 -10.705 1.00 76.56 111 LEU A N 1
ATOM 887 C CA . LEU A 1 111 ? 7.194 10.594 -10.868 1.00 76.56 111 LEU A CA 1
ATOM 888 C C . LEU A 1 111 ? 7.318 9.838 -9.529 1.00 76.56 111 LEU A C 1
ATOM 890 O O . LEU A 1 111 ? 6.969 8.664 -9.461 1.00 76.56 111 LEU A O 1
ATOM 894 N N . GLY A 1 112 ? 7.762 10.506 -8.457 1.00 84.88 112 GLY A N 1
ATOM 895 C CA . GLY A 1 112 ? 7.828 9.931 -7.110 1.00 84.88 112 GLY A CA 1
ATOM 896 C C . GLY A 1 112 ? 6.472 9.850 -6.408 1.00 84.88 112 GLY A C 1
ATOM 897 O O . GLY A 1 112 ? 6.290 8.998 -5.543 1.00 84.88 112 GLY A O 1
ATOM 898 N N . ALA A 1 113 ? 5.492 10.665 -6.817 1.00 88.25 113 ALA A N 1
ATOM 899 C CA . ALA A 1 113 ? 4.190 10.741 -6.152 1.00 88.25 113 ALA A CA 1
ATOM 900 C C . ALA A 1 113 ? 3.435 9.403 -6.155 1.00 88.25 113 ALA A C 1
ATOM 902 O O . ALA A 1 113 ? 2.766 9.075 -5.180 1.00 88.25 113 ALA A O 1
ATOM 903 N N . ILE A 1 114 ? 3.569 8.613 -7.227 1.00 85.69 114 ILE A N 1
ATOM 904 C CA . ILE A 1 114 ? 2.934 7.291 -7.325 1.00 85.69 114 ILE A CA 1
ATOM 905 C C . ILE A 1 114 ? 3.578 6.322 -6.328 1.00 85.69 114 ILE A C 1
ATOM 907 O O . ILE A 1 114 ? 2.869 5.653 -5.585 1.00 85.69 114 ILE A O 1
ATOM 911 N N . ALA A 1 115 ? 4.911 6.273 -6.264 1.00 86.50 115 ALA A N 1
ATOM 912 C CA . ALA A 1 115 ? 5.618 5.412 -5.316 1.00 86.50 115 ALA A CA 1
ATOM 913 C C . ALA A 1 115 ? 5.332 5.813 -3.857 1.00 86.50 115 ALA A C 1
ATOM 915 O O . ALA A 1 115 ? 5.086 4.955 -3.010 1.00 86.50 115 ALA A O 1
ATOM 916 N N . GLU A 1 116 ? 5.298 7.117 -3.573 1.00 91.00 116 GLU A N 1
ATOM 917 C CA . GLU A 1 116 ? 4.912 7.645 -2.262 1.00 91.00 116 GLU A CA 1
ATOM 918 C C . GLU A 1 116 ? 3.468 7.288 -1.898 1.00 91.00 116 GLU A C 1
ATOM 920 O O . GLU A 1 116 ? 3.206 6.920 -0.753 1.00 91.00 116 GLU A O 1
ATOM 925 N N . TYR A 1 117 ? 2.538 7.378 -2.855 1.00 91.75 117 TYR A N 1
ATOM 926 C CA . TYR A 1 117 ? 1.150 6.972 -2.654 1.00 91.75 117 TYR A CA 1
ATOM 927 C C . TYR A 1 117 ? 1.061 5.491 -2.289 1.00 91.75 117 TYR A C 1
ATOM 929 O O . TYR A 1 117 ? 0.455 5.174 -1.273 1.00 91.75 117 TYR A O 1
ATOM 937 N N . ARG A 1 118 ? 1.737 4.607 -3.035 1.00 89.50 118 ARG A N 1
ATOM 938 C CA . ARG A 1 118 ? 1.770 3.163 -2.744 1.00 89.50 118 ARG A CA 1
ATOM 939 C C . ARG A 1 118 ? 2.307 2.863 -1.356 1.00 89.50 118 ARG A C 1
ATOM 941 O O . ARG A 1 118 ? 1.709 2.098 -0.611 1.00 89.50 118 ARG A O 1
ATOM 948 N N . SER A 1 119 ? 3.408 3.513 -0.986 1.00 93.75 119 SER A N 1
ATOM 949 C CA . SER A 1 119 ? 3.997 3.340 0.341 1.00 93.75 119 SER A CA 1
ATOM 950 C C . SER A 1 119 ? 3.046 3.795 1.454 1.00 93.75 119 SER A C 1
ATOM 952 O O . SER A 1 119 ? 2.922 3.120 2.476 1.00 93.75 119 SER A O 1
ATOM 954 N N . LYS A 1 120 ? 2.346 4.918 1.253 1.00 95.94 120 LYS A N 1
ATOM 955 C CA . LYS A 1 120 ? 1.351 5.427 2.208 1.00 95.94 120 LYS A CA 1
ATOM 956 C C . LYS A 1 120 ? 0.090 4.572 2.259 1.00 95.94 120 LYS A C 1
ATOM 958 O O . LYS A 1 120 ? -0.458 4.412 3.341 1.00 95.94 120 LYS A O 1
ATOM 963 N N . GLU A 1 121 ? -0.363 4.045 1.128 1.00 95.50 121 GLU A N 1
ATOM 964 C CA . GLU A 1 121 ? -1.511 3.142 1.028 1.00 95.50 121 GLU A CA 1
ATOM 965 C C . GLU A 1 121 ? -1.251 1.849 1.807 1.00 95.50 121 GLU A C 1
ATOM 967 O O . GLU A 1 121 ? -2.063 1.464 2.644 1.00 95.50 121 GLU A O 1
ATOM 972 N N . GLU A 1 122 ? -0.082 1.232 1.622 1.00 95.75 122 GLU A N 1
ATOM 973 C CA . GLU A 1 122 ? 0.311 0.035 2.371 1.00 95.75 122 GLU A CA 1
ATOM 974 C C . GLU A 1 122 ? 0.359 0.302 3.884 1.00 95.75 122 GLU A C 1
ATOM 976 O O . GLU A 1 122 ? -0.150 -0.484 4.683 1.00 95.75 122 GLU A O 1
ATOM 981 N N . LEU A 1 123 ? 0.949 1.431 4.288 1.00 97.19 123 LEU A N 1
ATOM 982 C CA . LEU A 1 123 ? 1.017 1.838 5.691 1.00 97.19 123 LEU A CA 1
ATOM 983 C C . LEU A 1 123 ? -0.373 2.137 6.269 1.00 97.19 123 LEU A C 1
ATOM 985 O O . LEU A 1 123 ? -0.667 1.751 7.398 1.00 97.19 123 LEU A O 1
ATOM 989 N N . TYR A 1 124 ? -1.243 2.783 5.494 1.00 97.94 124 TYR A N 1
ATOM 990 C CA . TYR A 1 124 ? -2.625 3.040 5.880 1.00 97.94 124 TYR A CA 1
ATOM 991 C C . TYR A 1 124 ? -3.385 1.735 6.129 1.00 97.94 124 TYR A C 1
ATOM 993 O O . TYR A 1 124 ? -4.003 1.595 7.180 1.00 97.94 124 TYR A O 1
ATOM 1001 N N . LEU A 1 125 ? -3.294 0.768 5.211 1.00 97.56 125 LEU A N 1
ATOM 1002 C CA . LEU A 1 125 ? -3.961 -0.528 5.355 1.00 97.56 125 LEU A CA 1
ATOM 1003 C C . LEU A 1 125 ? -3.485 -1.280 6.605 1.00 97.56 125 LEU A C 1
ATOM 1005 O O . LEU A 1 125 ? -4.316 -1.813 7.336 1.00 97.56 125 LEU A O 1
ATOM 1009 N N . LYS A 1 126 ? -2.179 -1.246 6.905 1.00 97.94 126 LYS A N 1
ATOM 1010 C CA . LYS A 1 126 ? -1.633 -1.812 8.152 1.00 97.94 126 LYS A CA 1
ATOM 1011 C C . LYS A 1 126 ? -2.228 -1.147 9.391 1.00 97.94 126 LYS A C 1
ATOM 1013 O O . LYS A 1 126 ? -2.649 -1.833 10.314 1.00 97.94 126 LYS A O 1
ATOM 1018 N N . HIS A 1 127 ? -2.312 0.181 9.408 1.00 98.06 127 HIS A N 1
ATOM 1019 C CA . HIS A 1 127 ? -2.888 0.894 10.549 1.00 98.06 127 HIS A CA 1
ATOM 1020 C C . HIS A 1 127 ? -4.392 0.672 10.712 1.00 98.06 127 HIS A C 1
ATOM 1022 O O . HIS A 1 127 ? -4.878 0.663 11.841 1.00 98.06 127 HIS A O 1
ATOM 1028 N N . VAL A 1 128 ? -5.133 0.485 9.617 1.00 98.31 128 VAL A N 1
ATOM 1029 C CA . VAL A 1 128 ? -6.549 0.094 9.682 1.00 98.31 128 VAL A CA 1
ATOM 1030 C C . VAL A 1 128 ? -6.686 -1.275 10.347 1.00 98.31 128 VAL A C 1
ATOM 1032 O O . VAL A 1 128 ? -7.465 -1.413 11.283 1.00 98.31 128 VAL A O 1
ATOM 1035 N N . GLU A 1 129 ? -5.873 -2.252 9.943 1.00 98.19 129 GLU A N 1
ATOM 1036 C CA . GLU A 1 129 ? -5.868 -3.585 10.556 1.00 98.19 129 GLU A CA 1
ATOM 1037 C C . GLU A 1 129 ? -5.512 -3.535 12.055 1.00 98.19 129 GLU A C 1
ATOM 1039 O O . GLU A 1 129 ? -6.178 -4.155 12.885 1.00 98.19 129 GLU A O 1
ATOM 1044 N N . GLU A 1 130 ? -4.496 -2.754 12.433 1.00 98.19 130 GLU A N 1
ATOM 1045 C CA . GLU A 1 130 ? -4.125 -2.535 13.838 1.00 98.19 130 GLU A CA 1
ATOM 1046 C C . GLU A 1 130 ? -5.270 -1.907 14.649 1.00 98.19 130 GLU A C 1
ATOM 1048 O O . GLU A 1 130 ? -5.568 -2.357 15.760 1.00 98.19 130 GLU A O 1
ATOM 1053 N N . LEU A 1 131 ? -5.932 -0.884 14.097 1.00 98.25 131 LEU A N 1
ATOM 1054 C CA . LEU A 1 131 ? -7.066 -0.214 14.732 1.00 98.25 131 LEU A CA 1
ATOM 1055 C C . LEU A 1 131 ? -8.234 -1.183 14.940 1.00 98.25 131 LEU A C 1
ATOM 1057 O O . LEU A 1 131 ? -8.823 -1.201 16.025 1.00 98.25 131 LEU A O 1
ATOM 1061 N N . ASP A 1 132 ? -8.560 -1.984 13.929 1.00 98.31 132 ASP A N 1
ATOM 1062 C CA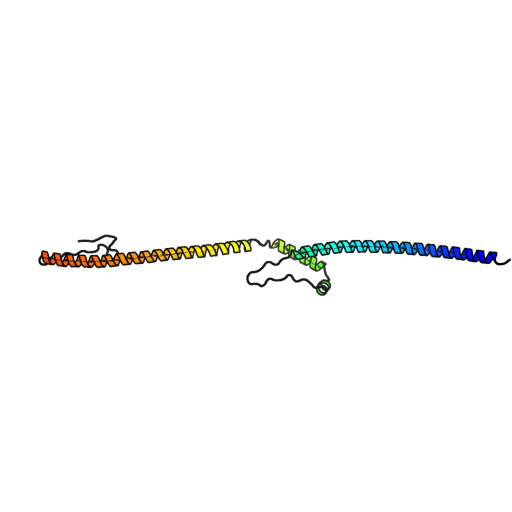 . ASP A 1 132 ? -9.646 -2.961 13.987 1.00 98.31 132 ASP A CA 1
ATOM 1063 C C . ASP A 1 132 ? -9.369 -4.025 15.056 1.00 98.31 132 ASP A C 1
ATOM 1065 O O . ASP A 1 132 ? -10.252 -4.352 15.858 1.00 98.31 132 ASP A O 1
ATOM 1069 N N . ASN A 1 133 ? -8.122 -4.496 15.148 1.00 98.19 133 ASN A N 1
ATOM 1070 C CA . ASN A 1 133 ? -7.697 -5.446 16.174 1.00 98.19 133 ASN A CA 1
ATOM 1071 C C . ASN A 1 133 ? -7.849 -4.868 17.589 1.00 98.19 133 ASN A C 1
ATOM 1073 O O . ASN A 1 133 ? -8.508 -5.477 18.435 1.00 98.19 133 ASN A O 1
ATOM 1077 N N . ILE A 1 134 ? -7.317 -3.666 17.841 1.00 98.06 134 ILE A N 1
ATOM 1078 C CA . ILE A 1 134 ? -7.420 -3.001 19.153 1.00 98.06 134 ILE A CA 1
ATOM 1079 C C . ILE A 1 134 ? -8.885 -2.709 19.505 1.00 98.06 134 ILE A C 1
ATOM 1081 O O . ILE A 1 134 ? -9.303 -2.866 20.655 1.00 98.06 134 ILE A O 1
ATOM 1085 N N . THR A 1 135 ? -9.687 -2.301 18.521 1.00 98.25 135 THR A N 1
ATOM 1086 C CA . THR A 1 135 ? -11.119 -2.031 18.705 1.00 98.25 135 THR A CA 1
ATOM 1087 C C . THR A 1 135 ? -11.866 -3.304 19.097 1.00 98.25 135 THR A C 1
ATOM 1089 O O . THR A 1 135 ? -12.629 -3.288 20.063 1.00 98.25 135 THR A O 1
ATOM 1092 N N . SER A 1 136 ? -11.584 -4.421 18.423 1.00 98.31 136 SER A N 1
ATOM 1093 C CA . SER A 1 136 ? -12.152 -5.735 18.741 1.00 98.31 136 SER A CA 1
ATOM 1094 C C . SER A 1 136 ? -11.780 -6.200 20.150 1.00 98.31 136 SER A C 1
ATOM 1096 O O . SER A 1 136 ? -12.633 -6.685 20.893 1.00 98.31 136 SER A O 1
ATOM 1098 N N . GLU A 1 137 ? -10.523 -6.024 20.565 1.00 98.38 137 GLU A N 1
ATOM 1099 C CA . GLU A 1 137 ? -10.092 -6.354 21.927 1.00 98.38 137 GLU A CA 1
ATOM 1100 C C . GLU A 1 137 ? -10.800 -5.498 22.977 1.00 98.38 137 GLU A C 1
ATOM 1102 O O . GLU A 1 137 ? -11.343 -6.034 23.946 1.00 98.38 137 GLU A O 1
ATOM 1107 N N . ARG A 1 138 ? -10.861 -4.178 22.766 1.00 98.44 138 ARG A N 1
ATOM 1108 C CA . ARG A 1 138 ? -11.590 -3.258 23.647 1.00 98.44 138 ARG A CA 1
ATOM 1109 C C . ARG A 1 138 ? -13.047 -3.685 23.804 1.00 98.44 138 ARG A C 1
ATOM 1111 O O . ARG A 1 138 ? -13.559 -3.686 24.923 1.00 98.44 138 ARG A O 1
ATOM 1118 N N . ASP A 1 139 ? -13.706 -4.035 22.706 1.00 98.38 139 ASP A N 1
ATOM 1119 C CA . ASP A 1 139 ? -15.120 -4.401 22.721 1.00 98.38 139 ASP A CA 1
ATOM 1120 C C . ASP A 1 139 ? -15.353 -5.721 23.470 1.00 98.38 139 ASP A C 1
ATOM 1122 O O . ASP A 1 139 ? -16.281 -5.796 24.276 1.00 98.38 139 ASP A O 1
ATOM 1126 N N . LYS A 1 140 ? -14.445 -6.702 23.346 1.00 98.38 140 LYS A N 1
ATOM 1127 C CA . LYS A 1 140 ? -14.464 -7.931 24.164 1.00 98.38 140 LYS A CA 1
ATOM 1128 C C . LYS A 1 140 ? -14.330 -7.636 25.659 1.00 98.38 140 LYS A C 1
ATOM 1130 O O . LYS A 1 140 ? -15.091 -8.171 26.464 1.00 98.38 140 LYS A O 1
ATOM 1135 N N . PHE A 1 141 ? -13.381 -6.780 26.050 1.00 98.19 141 PHE A N 1
ATOM 1136 C CA . PHE A 1 141 ? -13.211 -6.404 27.459 1.00 98.19 141 PHE A CA 1
ATOM 1137 C C . PHE A 1 141 ? -14.418 -5.639 28.000 1.00 98.19 141 PHE A C 1
ATOM 1139 O O . PHE A 1 141 ? -14.840 -5.873 29.134 1.00 98.19 141 PHE A O 1
ATOM 1146 N N . ARG A 1 142 ? -14.994 -4.746 27.191 1.00 98.38 142 ARG A N 1
ATOM 1147 C CA . ARG A 1 142 ? -16.204 -4.008 27.550 1.00 98.38 142 ARG A CA 1
ATOM 1148 C C . ARG A 1 142 ? -17.384 -4.949 27.758 1.00 98.38 142 ARG A C 1
ATOM 1150 O O . ARG A 1 142 ? -18.082 -4.816 28.760 1.00 98.38 142 ARG A O 1
ATOM 1157 N N . GLU A 1 143 ? -17.580 -5.907 26.858 1.00 98.44 143 GLU A N 1
ATOM 1158 C CA . GLU A 1 143 ? -18.639 -6.904 26.987 1.00 98.44 143 GLU A CA 1
ATOM 1159 C C . GLU A 1 143 ? -18.463 -7.736 28.265 1.00 98.44 143 GLU A C 1
ATOM 1161 O O . GLU A 1 143 ? -19.399 -7.847 29.057 1.00 98.44 143 GLU A O 1
ATOM 1166 N N . ALA A 1 144 ? -17.254 -8.244 28.524 1.00 98.25 144 ALA A N 1
ATOM 1167 C CA . ALA A 1 144 ? -16.956 -8.997 29.741 1.00 98.25 144 ALA A CA 1
ATOM 1168 C C . ALA A 1 144 ? -17.209 -8.168 31.015 1.00 98.25 144 ALA A C 1
ATOM 1170 O O . ALA A 1 144 ? -17.795 -8.662 31.980 1.00 98.25 144 ALA A O 1
ATOM 1171 N N . PHE A 1 145 ? -16.826 -6.888 31.018 1.00 97.88 145 PHE A N 1
ATOM 1172 C CA . PHE A 1 145 ? -17.106 -5.975 32.126 1.00 97.88 145 PHE A CA 1
ATOM 1173 C C . PHE A 1 145 ? -18.611 -5.761 32.336 1.00 97.88 145 PHE A C 1
ATOM 1175 O O . PHE A 1 145 ? -19.091 -5.825 33.470 1.00 97.88 145 PHE A O 1
ATOM 1182 N N . GLU A 1 146 ? -19.374 -5.531 31.265 1.00 97.56 146 GLU A N 1
ATOM 1183 C CA . GLU A 1 146 ? -20.826 -5.360 31.347 1.00 97.56 146 GLU A CA 1
ATOM 1184 C C . GLU A 1 146 ? -21.522 -6.634 31.847 1.00 97.56 146 GLU A C 1
ATOM 1186 O O . GLU A 1 146 ? -22.451 -6.545 32.654 1.00 97.56 146 GLU A O 1
ATOM 1191 N N . GLN A 1 147 ? -21.054 -7.815 31.432 1.00 98.00 147 GLN A N 1
ATOM 1192 C CA . GLN A 1 147 ? -21.540 -9.103 31.935 1.00 98.00 147 GLN A CA 1
ATOM 1193 C C . GLN A 1 147 ? -21.273 -9.257 33.439 1.00 98.00 147 GLN A C 1
ATOM 1195 O O . GLN A 1 147 ? -22.204 -9.541 34.193 1.00 98.00 147 GLN A O 1
ATOM 1200 N N . LEU A 1 148 ? -20.046 -8.986 33.898 1.00 98.06 148 LEU A N 1
ATOM 1201 C CA . LEU A 1 148 ? -19.692 -9.048 35.322 1.00 98.06 148 LEU A CA 1
ATOM 1202 C C . LEU A 1 148 ? -20.472 -8.028 36.160 1.00 98.06 148 LEU A C 1
ATOM 1204 O O . LEU A 1 148 ? -20.940 -8.353 37.252 1.00 98.06 148 LEU A O 1
ATOM 1208 N N . ARG A 1 149 ? -20.671 -6.804 35.652 1.00 96.12 149 ARG A N 1
ATOM 1209 C CA . ARG A 1 149 ? -21.480 -5.778 36.330 1.00 96.12 149 ARG A CA 1
ATOM 1210 C C .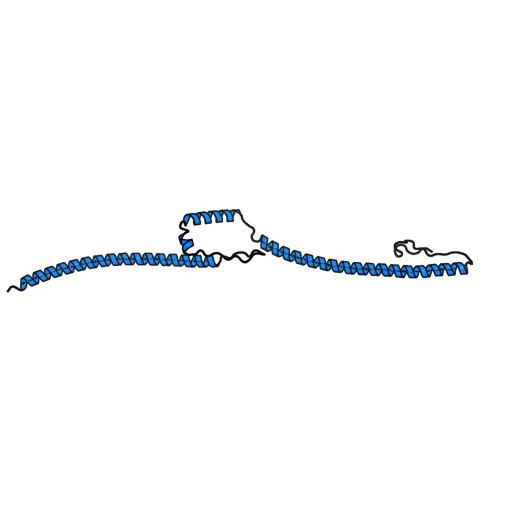 ARG A 1 149 ? -22.931 -6.234 36.490 1.00 96.12 149 ARG A C 1
ATOM 1212 O O . ARG A 1 149 ? -23.492 -6.080 37.574 1.00 96.12 149 ARG A O 1
ATOM 1219 N N . LYS A 1 150 ? -23.523 -6.816 35.440 1.00 96.25 150 LYS A N 1
ATOM 1220 C CA . LYS A 1 150 ? -24.883 -7.382 35.479 1.00 96.25 150 LYS A CA 1
ATOM 1221 C C . LYS A 1 150 ? -24.975 -8.553 36.453 1.00 96.25 150 LYS A C 1
ATOM 1223 O O . LYS A 1 150 ? -25.913 -8.602 37.242 1.00 96.25 150 LYS A O 1
ATOM 1228 N N . GLN A 1 151 ? -23.999 -9.460 36.437 1.00 97.50 151 GLN A N 1
ATOM 1229 C CA . GLN A 1 151 ? -23.953 -10.589 37.364 1.00 97.50 151 GLN A CA 1
ATOM 1230 C C . GLN A 1 151 ? -23.896 -10.108 38.819 1.00 97.50 151 GLN A C 1
ATOM 1232 O O . GLN A 1 151 ? -24.736 -10.509 39.622 1.00 97.50 151 GLN A O 1
ATOM 1237 N N . ARG A 1 152 ? -22.982 -9.179 39.133 1.00 97.12 152 ARG A N 1
ATOM 1238 C CA . ARG A 1 152 ? -22.859 -8.576 40.468 1.00 97.12 152 ARG A CA 1
ATOM 1239 C C . ARG A 1 152 ? -24.176 -7.961 40.938 1.00 97.12 152 ARG A C 1
ATOM 1241 O O . ARG A 1 152 ? -24.569 -8.171 42.080 1.00 97.12 152 ARG A O 1
ATOM 1248 N N . LEU A 1 153 ? -24.845 -7.200 40.068 1.00 95.19 153 LEU A N 1
ATOM 1249 C CA . LEU A 1 153 ? -26.128 -6.570 40.378 1.00 95.19 153 LEU A CA 1
ATOM 1250 C C . LEU A 1 153 ? -27.211 -7.613 40.677 1.00 95.19 153 LEU A C 1
ATOM 1252 O O . LEU A 1 153 ? -27.896 -7.508 41.689 1.00 95.19 153 LEU A O 1
ATOM 1256 N N . ASN A 1 154 ? -27.339 -8.630 39.824 1.00 95.75 154 ASN A N 1
ATOM 1257 C CA . ASN A 1 154 ? -28.354 -9.670 39.974 1.00 95.75 154 ASN A CA 1
ATOM 1258 C C . ASN A 1 154 ? -28.160 -10.476 41.265 1.00 95.75 154 ASN A C 1
ATOM 1260 O O . ASN A 1 154 ? -29.121 -10.698 41.999 1.00 95.75 154 ASN A O 1
ATOM 1264 N N . GLU A 1 155 ? -26.925 -10.887 41.558 1.00 97.06 155 GLU A N 1
ATOM 1265 C CA . GLU A 1 155 ? -26.597 -11.628 42.779 1.00 97.06 155 GLU A CA 1
ATOM 1266 C C . GLU A 1 155 ? -26.827 -10.777 44.033 1.00 97.06 155 GLU A C 1
ATOM 1268 O O . GLU A 1 155 ? -27.419 -11.256 45.003 1.00 97.06 155 GLU A O 1
ATOM 1273 N N . PHE A 1 156 ? -26.437 -9.498 43.996 1.00 95.88 156 PHE A N 1
ATOM 1274 C CA . PHE A 1 156 ? -26.683 -8.569 45.095 1.00 95.88 156 PHE A CA 1
ATOM 1275 C C . PHE A 1 156 ? -28.179 -8.380 45.355 1.00 95.88 156 PHE A C 1
ATOM 1277 O O . PHE A 1 156 ? -28.614 -8.550 46.488 1.00 95.88 156 PHE A O 1
ATOM 1284 N N . MET A 1 157 ? -28.978 -8.089 44.323 1.00 95.25 157 MET A N 1
ATOM 1285 C CA . MET A 1 157 ? -30.424 -7.882 44.477 1.00 95.25 157 MET A CA 1
ATOM 1286 C C . MET A 1 157 ? -31.133 -9.144 44.972 1.00 95.25 157 MET A C 1
ATOM 1288 O O . MET A 1 157 ? -32.024 -9.059 45.815 1.00 95.25 157 MET A O 1
ATOM 1292 N N . ALA A 1 158 ? -30.720 -10.324 44.497 1.00 96.31 158 ALA A N 1
ATOM 1293 C CA . ALA A 1 158 ? -31.247 -11.592 44.990 1.00 96.31 158 ALA A CA 1
ATOM 1294 C C . ALA A 1 158 ? -30.969 -11.774 46.493 1.00 96.31 158 ALA A C 1
ATOM 1296 O O . ALA A 1 158 ? -31.888 -12.090 47.249 1.00 96.31 158 ALA A O 1
ATOM 1297 N N . GLY A 1 159 ? -29.732 -11.529 46.940 1.00 96.25 159 GLY A N 1
ATOM 1298 C CA . GLY A 1 159 ? -29.358 -11.609 48.354 1.00 96.25 159 GLY A CA 1
ATOM 1299 C C . GLY A 1 159 ? -30.038 -10.542 49.218 1.00 96.25 159 GLY A C 1
ATOM 1300 O O . GLY A 1 159 ? -30.582 -10.864 50.273 1.00 96.25 159 GLY A O 1
ATOM 1301 N N . PHE A 1 160 ? -30.065 -9.295 48.746 1.00 95.31 160 PHE A N 1
ATOM 1302 C CA . PHE A 1 160 ? -30.707 -8.166 49.416 1.00 95.31 160 PHE A CA 1
ATOM 1303 C C . PHE A 1 160 ? -32.186 -8.455 49.685 1.00 95.31 160 PHE A C 1
ATOM 1305 O O . PHE A 1 160 ? -32.618 -8.393 50.832 1.00 95.31 160 PHE A O 1
ATOM 1312 N N . ASN A 1 161 ? -32.931 -8.913 48.673 1.00 94.12 161 ASN A N 1
ATOM 1313 C CA . ASN A 1 161 ? -34.344 -9.269 48.821 1.00 94.12 161 ASN A CA 1
ATOM 1314 C C . ASN A 1 161 ? -34.575 -10.379 49.859 1.00 94.12 161 ASN A C 1
ATOM 1316 O O . ASN A 1 161 ? -35.545 -10.329 50.617 1.00 94.12 161 ASN A O 1
ATOM 1320 N N . VAL A 1 162 ? -33.692 -11.383 49.924 1.00 96.88 162 VAL A N 1
ATOM 1321 C CA . VAL A 1 162 ? -33.777 -12.442 50.943 1.00 96.88 162 VAL A CA 1
ATOM 1322 C C . VAL A 1 162 ? -33.572 -11.866 52.345 1.00 96.88 162 VAL A C 1
ATOM 1324 O O . VAL A 1 162 ? -34.336 -12.197 53.253 1.00 96.88 162 VAL A O 1
ATOM 1327 N N . ILE A 1 163 ? -32.573 -10.999 52.526 1.00 96.06 163 ILE A N 1
ATOM 1328 C CA . ILE A 1 163 ? -32.259 -10.382 53.821 1.00 96.06 163 ILE A CA 1
ATOM 1329 C C . ILE A 1 163 ? -33.393 -9.453 54.268 1.00 96.06 163 ILE A C 1
ATOM 1331 O O . ILE A 1 163 ? -33.856 -9.589 55.400 1.00 96.06 163 ILE A O 1
ATOM 1335 N N . THR A 1 164 ? -33.886 -8.571 53.393 1.00 94.62 164 THR A N 1
ATOM 1336 C CA . THR A 1 164 ? -34.975 -7.626 53.697 1.00 94.62 164 THR A CA 1
ATOM 1337 C C . THR A 1 164 ? -36.246 -8.355 54.121 1.00 94.62 164 THR A C 1
ATOM 1339 O O . THR A 1 164 ? -36.823 -8.036 55.160 1.00 94.62 164 THR A O 1
ATOM 1342 N N . ASN A 1 165 ? -36.637 -9.407 53.392 1.00 94.38 165 ASN A N 1
ATOM 1343 C CA . ASN A 1 165 ? -37.799 -10.220 53.758 1.00 94.38 165 ASN A CA 1
ATOM 1344 C C . ASN A 1 165 ? -37.622 -10.883 55.132 1.00 94.38 165 ASN A C 1
ATOM 1346 O O . ASN A 1 165 ? -38.543 -10.880 55.947 1.00 94.38 165 ASN A O 1
ATOM 1350 N N . LYS A 1 166 ? -36.427 -11.417 55.426 1.00 95.94 166 LYS A N 1
ATOM 1351 C CA . LYS A 1 166 ? -36.149 -12.056 56.721 1.00 95.94 166 LYS A CA 1
ATOM 1352 C C . LYS A 1 166 ? -36.086 -11.067 57.879 1.00 95.94 166 LYS A C 1
ATOM 1354 O O . LYS A 1 166 ? -36.524 -11.410 58.976 1.00 95.94 166 LYS A O 1
ATOM 1359 N N . LEU A 1 167 ? -35.570 -9.860 57.656 1.00 95.44 167 LEU A N 1
ATOM 1360 C CA . LEU A 1 167 ? -35.607 -8.785 58.644 1.00 95.44 167 LEU A CA 1
ATOM 1361 C C . LEU A 1 167 ? -37.057 -8.444 58.996 1.00 95.44 167 LEU A C 1
ATOM 1363 O O . LEU A 1 167 ? -37.403 -8.458 60.176 1.00 95.44 167 LEU A O 1
ATOM 1367 N N . LYS A 1 168 ? -37.892 -8.205 57.979 1.00 93.81 168 LYS A N 1
ATOM 1368 C CA . LYS A 1 168 ? -39.302 -7.849 58.148 1.00 93.81 168 LYS A CA 1
ATOM 1369 C C . LYS A 1 168 ? -40.068 -8.919 58.927 1.00 93.81 168 LYS A C 1
ATOM 1371 O O . LYS A 1 168 ? -40.704 -8.610 59.933 1.00 93.81 168 LYS A O 1
ATOM 1376 N N . GLU A 1 169 ? -39.930 -10.188 58.531 1.00 93.44 169 GLU A N 1
ATOM 1377 C CA . GLU A 1 169 ? -40.528 -11.334 59.234 1.00 93.44 169 GLU A CA 1
ATOM 1378 C C . GLU A 1 169 ? -40.100 -11.402 60.713 1.00 93.44 169 GLU A C 1
ATOM 1380 O O . GLU A 1 169 ? -40.943 -11.524 61.606 1.00 93.44 169 GLU A O 1
ATOM 1385 N N . ASN A 1 170 ? -38.793 -11.307 60.988 1.00 93.12 170 ASN A N 1
ATOM 1386 C CA . ASN A 1 170 ? -38.261 -11.397 62.350 1.00 93.12 170 ASN A CA 1
ATOM 1387 C C . ASN A 1 170 ? -38.697 -10.212 63.220 1.00 93.12 170 ASN A C 1
ATOM 1389 O O . ASN A 1 170 ? -39.063 -10.398 64.381 1.00 93.12 170 ASN A O 1
ATOM 1393 N N . TYR A 1 171 ? -38.664 -8.996 62.675 1.00 95.88 171 TYR A N 1
ATOM 1394 C CA . TYR A 1 171 ? -39.017 -7.789 63.412 1.00 95.88 171 TYR A CA 1
ATOM 1395 C C . TYR A 1 171 ? -40.505 -7.769 63.774 1.00 95.88 171 TYR A C 1
ATOM 1397 O O . TYR A 1 171 ? -40.847 -7.525 64.934 1.00 95.88 171 TYR A O 1
ATOM 1405 N N . GLN A 1 172 ? -41.381 -8.118 62.826 1.00 93.75 172 GLN A N 1
ATOM 1406 C CA . GLN A 1 172 ? -42.822 -8.242 63.062 1.00 93.75 172 GLN A CA 1
ATOM 1407 C C . GLN A 1 172 ? -43.139 -9.286 64.136 1.00 93.75 172 GLN A C 1
ATOM 1409 O O . GLN A 1 172 ? -43.972 -9.037 65.011 1.00 93.75 172 GLN A O 1
ATOM 1414 N N . MET A 1 173 ? -42.446 -10.432 64.109 1.00 93.69 173 MET A N 1
ATOM 1415 C CA . MET A 1 173 ? -42.607 -11.488 65.111 1.00 93.69 173 MET A CA 1
ATOM 1416 C C . MET A 1 173 ? -42.209 -11.012 66.514 1.00 93.69 173 MET A C 1
ATOM 1418 O O . MET A 1 173 ? -42.941 -11.253 67.473 1.00 93.69 173 MET A O 1
ATOM 1422 N N . LEU A 1 174 ? -41.064 -10.333 66.643 1.00 95.44 174 LEU A N 1
ATOM 1423 C CA . LEU A 1 174 ? -40.531 -9.890 67.936 1.00 95.44 174 LEU A CA 1
ATOM 1424 C C . LEU A 1 174 ? -41.312 -8.718 68.537 1.00 95.44 174 LEU A C 1
ATOM 1426 O O . LEU A 1 174 ? -41.500 -8.663 69.750 1.00 95.44 174 LEU A O 1
ATOM 1430 N N . THR A 1 175 ? -41.761 -7.782 67.702 1.00 94.06 175 THR A N 1
ATOM 1431 C CA . THR A 1 175 ? -42.475 -6.572 68.144 1.00 94.06 175 THR A CA 1
ATOM 1432 C C . THR A 1 175 ? -43.993 -6.744 68.192 1.00 94.06 175 THR A C 1
ATOM 1434 O O . THR A 1 175 ? -44.694 -5.802 68.554 1.00 94.06 175 THR A O 1
ATOM 1437 N N . LEU A 1 176 ? -44.504 -7.942 67.864 1.00 89.06 176 LEU A N 1
ATOM 1438 C CA . LEU A 1 176 ? -45.935 -8.267 67.817 1.00 89.06 176 LEU A CA 1
ATOM 1439 C C . LEU A 1 176 ? -46.729 -7.307 66.909 1.00 89.06 176 LEU A C 1
ATOM 1441 O O . LEU A 1 176 ? -47.831 -6.881 67.255 1.00 89.06 176 LEU A O 1
ATOM 1445 N N . GLY A 1 177 ? -46.166 -6.985 65.739 1.00 86.31 177 GLY A N 1
ATOM 1446 C CA . GLY A 1 177 ? -46.821 -6.167 64.709 1.00 86.31 177 GLY A CA 1
ATOM 1447 C C . GLY A 1 177 ? -46.175 -4.812 64.395 1.00 86.31 177 GLY A C 1
ATOM 1448 O O . GLY A 1 177 ? -46.807 -4.010 63.712 1.00 86.31 177 GLY A O 1
ATOM 1449 N N . GLY A 1 178 ? -44.955 -4.533 64.865 1.00 91.19 178 GLY A N 1
ATOM 1450 C CA . GLY A 1 178 ? -44.136 -3.418 64.365 1.00 91.19 178 GLY A CA 1
ATOM 1451 C C . GLY A 1 178 ? -43.462 -3.752 63.028 1.00 91.19 178 GLY A C 1
ATOM 1452 O O . GLY A 1 178 ? -43.337 -4.924 62.684 1.00 91.19 178 GLY A O 1
ATOM 1453 N N . ASP A 1 179 ? -43.016 -2.737 62.282 1.00 89.62 179 ASP A N 1
ATOM 1454 C CA . ASP A 1 179 ? -42.444 -2.901 60.935 1.00 89.62 179 ASP A CA 1
ATOM 1455 C C . ASP A 1 179 ? -41.016 -2.343 60.838 1.00 89.62 179 ASP A C 1
ATOM 1457 O O . ASP A 1 179 ? -40.687 -1.364 61.510 1.00 89.62 179 ASP A O 1
ATOM 1461 N N . ALA A 1 180 ? -40.180 -2.984 60.018 1.00 92.25 180 ALA A N 1
ATOM 1462 C CA . ALA A 1 180 ? -38.814 -2.561 59.710 1.00 92.25 180 ALA A CA 1
ATOM 1463 C C . ALA A 1 180 ? -38.419 -3.065 58.315 1.00 92.25 180 ALA A C 1
ATOM 1465 O O . ALA A 1 180 ? -38.636 -4.240 58.000 1.00 92.25 180 ALA A O 1
ATOM 1466 N N . GLU A 1 181 ? -37.816 -2.201 57.499 1.00 89.81 181 GLU A N 1
ATOM 1467 C CA . GLU A 1 181 ? -37.413 -2.513 56.125 1.00 89.81 181 GLU A CA 1
ATOM 1468 C C . GLU A 1 181 ? -36.007 -1.985 55.826 1.00 89.81 181 GLU A C 1
ATOM 1470 O O . GLU A 1 181 ? -35.538 -1.034 56.440 1.00 89.81 181 GLU A O 1
ATOM 1475 N N . LEU A 1 182 ? -35.330 -2.642 54.885 1.00 93.06 182 LEU A N 1
ATOM 1476 C CA . LEU A 1 182 ? -34.093 -2.152 54.287 1.00 93.06 182 LEU A CA 1
ATOM 1477 C C . LEU A 1 182 ? -34.427 -1.603 52.907 1.00 93.06 182 LEU A C 1
ATOM 1479 O O . LEU A 1 182 ? -34.982 -2.330 52.079 1.00 93.06 182 LEU A O 1
ATOM 1483 N N . GLU A 1 183 ? -34.019 -0.370 52.637 1.00 92.06 183 GLU A N 1
ATOM 1484 C CA . GLU A 1 183 ? -34.231 0.288 51.349 1.00 92.06 183 GLU A CA 1
ATOM 1485 C C . GLU A 1 183 ? -32.898 0.683 50.711 1.00 92.06 183 GLU A C 1
ATOM 1487 O O . GLU A 1 183 ? -31.925 1.013 51.390 1.00 92.06 183 GLU A O 1
ATOM 1492 N N . LEU A 1 184 ? -32.838 0.639 49.382 1.00 93.50 184 LEU A N 1
ATOM 1493 C CA . LEU A 1 184 ? -31.688 1.151 48.641 1.00 93.50 184 LEU A CA 1
ATOM 1494 C C . LEU A 1 184 ? -31.801 2.668 48.536 1.00 93.50 184 LEU A C 1
ATOM 1496 O O . LEU A 1 184 ? -32.853 3.171 48.146 1.00 93.50 184 LEU A O 1
ATOM 1500 N N . VAL A 1 185 ? -30.711 3.382 48.831 1.00 92.94 185 VAL A N 1
ATOM 1501 C CA . VAL A 1 185 ? -30.678 4.845 48.665 1.00 92.94 185 VAL A CA 1
ATOM 1502 C C . VAL A 1 185 ? -30.821 5.211 47.181 1.00 92.94 185 VAL A C 1
ATOM 1504 O O . VAL A 1 185 ? -31.589 6.100 46.825 1.00 92.94 185 VAL A O 1
ATOM 1507 N N . ASP A 1 186 ? -30.139 4.464 46.308 1.00 91.56 186 ASP A N 1
ATOM 1508 C CA . ASP A 1 186 ? -30.253 4.570 44.855 1.00 91.56 186 ASP A CA 1
ATOM 1509 C C . ASP A 1 186 ? -30.857 3.279 44.282 1.00 91.56 186 ASP A C 1
ATOM 1511 O O . ASP A 1 186 ? -30.270 2.197 44.340 1.00 91.56 186 ASP A O 1
ATOM 1515 N N . SER A 1 187 ? -32.057 3.402 43.711 1.00 83.94 187 SER A N 1
ATOM 1516 C CA . SER A 1 187 ? -32.784 2.279 43.102 1.00 83.94 187 SER A CA 1
ATOM 1517 C C . SER A 1 187 ? -32.208 1.812 41.757 1.00 83.94 187 SER A C 1
ATOM 1519 O O . SER A 1 187 ? -32.534 0.711 41.308 1.00 83.94 187 SER A O 1
ATOM 1521 N N . LEU A 1 188 ? -31.363 2.619 41.105 1.00 85.50 188 LEU A N 1
ATOM 1522 C CA . LEU A 1 188 ? -30.740 2.298 39.817 1.00 85.50 188 LEU A CA 1
ATOM 1523 C C . LEU A 1 188 ? -29.352 1.668 39.984 1.00 85.50 188 LEU A C 1
ATOM 1525 O O . LEU A 1 188 ? -28.983 0.801 39.187 1.00 85.50 188 LEU A O 1
ATOM 1529 N N . ASP A 1 189 ? -28.591 2.079 41.002 1.00 90.00 189 ASP A N 1
ATOM 1530 C CA . ASP A 1 189 ? -27.286 1.501 41.329 1.00 90.00 189 ASP A CA 1
ATOM 1531 C C . ASP A 1 189 ? -27.137 1.258 42.845 1.00 90.00 189 ASP A C 1
ATOM 1533 O O . ASP A 1 189 ? -26.729 2.152 43.583 1.00 90.00 189 ASP A O 1
ATOM 1537 N N . PRO A 1 190 ? -27.371 0.029 43.342 1.00 91.69 190 PRO A N 1
ATOM 1538 C CA . PRO A 1 190 ? -27.271 -0.266 44.774 1.00 91.69 190 PRO A CA 1
ATOM 1539 C C . PRO A 1 190 ? -25.855 -0.114 45.357 1.00 91.69 190 PRO A C 1
ATOM 1541 O O . PRO A 1 190 ? -25.660 -0.272 46.562 1.00 91.69 190 PRO A O 1
ATOM 1544 N N . PHE A 1 191 ? -24.845 0.147 44.523 1.00 93.38 191 PHE A N 1
ATOM 1545 C CA . PHE A 1 191 ? -23.450 0.275 44.934 1.00 93.38 191 PHE A CA 1
ATOM 1546 C C . PHE A 1 191 ? -22.974 1.734 45.045 1.00 93.38 191 PHE A C 1
ATOM 1548 O O . PHE A 1 191 ? -21.811 1.941 45.395 1.00 93.38 191 PHE A O 1
ATOM 1555 N N . SER A 1 192 ? -23.815 2.727 44.728 1.00 92.81 192 SER A N 1
ATOM 1556 C CA . SER A 1 192 ? -23.447 4.151 44.737 1.00 92.81 192 SER A CA 1
ATOM 1557 C C . SER A 1 192 ? -23.579 4.783 46.128 1.00 92.81 192 SER A C 1
ATOM 1559 O O . SER A 1 192 ? -22.601 5.301 46.667 1.00 92.81 192 SER A O 1
ATOM 1561 N N . GLU A 1 193 ? -24.773 4.706 46.718 1.00 91.88 193 GLU A N 1
ATOM 1562 C CA . GLU A 1 193 ? -25.147 5.468 47.919 1.00 91.88 193 GLU A CA 1
ATOM 1563 C C . GLU A 1 193 ? -25.449 4.589 49.149 1.00 91.88 193 GLU A C 1
ATOM 1565 O O . GLU A 1 193 ? -25.526 5.091 50.269 1.00 91.88 193 GLU A O 1
ATOM 1570 N N . GLY A 1 194 ? -25.524 3.264 48.975 1.00 91.06 194 GLY A N 1
ATOM 1571 C CA . GLY A 1 194 ? -25.666 2.298 50.068 1.00 91.06 194 GLY A CA 1
ATOM 1572 C C . GLY A 1 194 ? -27.114 1.951 50.433 1.00 91.06 194 GLY A C 1
ATOM 1573 O O . GLY A 1 194 ? -28.017 2.005 49.597 1.00 91.06 194 GLY A O 1
ATOM 1574 N N . ILE A 1 195 ? -27.312 1.518 51.683 1.00 93.25 195 ILE A N 1
ATOM 1575 C CA . ILE A 1 195 ? -28.573 0.954 52.195 1.00 93.25 195 ILE A CA 1
ATOM 1576 C C . ILE A 1 195 ? -29.053 1.780 53.397 1.00 93.25 195 ILE A C 1
ATOM 1578 O O . ILE A 1 195 ? -28.267 2.044 54.309 1.00 93.25 195 ILE A O 1
ATOM 1582 N N . MET A 1 196 ? -30.340 2.133 53.408 1.00 90.25 196 MET A N 1
ATOM 1583 C CA . MET A 1 196 ? -31.058 2.744 54.532 1.00 90.25 196 MET A CA 1
ATOM 1584 C C . MET A 1 196 ? -31.748 1.677 55.386 1.00 90.25 196 MET A C 1
ATOM 1586 O O . MET A 1 196 ? -32.260 0.690 54.853 1.00 90.25 196 MET A O 1
ATOM 1590 N N . PHE A 1 197 ? -31.767 1.905 56.700 1.00 86.06 197 PHE A N 1
ATOM 1591 C CA . PHE A 1 197 ? -32.462 1.109 57.715 1.00 86.06 197 PHE A CA 1
ATOM 1592 C C . PHE A 1 197 ? -33.321 2.029 58.584 1.00 86.06 197 PHE A C 1
ATOM 1594 O O . PHE A 1 197 ? -32.827 3.139 58.901 1.00 86.06 197 PHE A O 1
#

Sequence (197 aa):
QEALPAVQEEQKNLLQEMKTIRDAEHALQSEALSIRLKIEQIDSHISTHQGKVKYWQKEISKLSLHAIEGEAPEQLRALCEEELAALQEPDVLSKRIALLEAQRHQLRPNLGAIAEYRSKEELYLKHVEELDNITSERDKFREAFEQLRKQRLNEFMAGFNVITNKLKENYQMLTLGGDAELELVDSLDPFSEGIMF

pLDDT: mean 88.33, std 9.31, range [48.38, 98.44]

InterPro domains:
  IPR027417 P-loop containing nucleoside triphosphate hydrolase [G3DSA:3.40.50.300] (125-197)
  IPR027417 P-loop containing nucleoside triphosphate hydrolase [SSF52540] (72-192)

Organism: Pheucticus melanocephalus (NCBI:txid371919)

Radius of gyration: 56.04 Å; chains: 1; bounding box: 116×34×167 Å

Foldseek 3Di:
DPPPVVVVVVVVVVVVVVVVVVVVVVVVVVVVVVVVVVVVVVVVVVVVVVVVVVVVVVVVVPDADDDDPPDDGDDDDDDDPVRVVVPPCVPVVVVVVVVVVVVVVVVPDPPCVVVVVVVVVVVVVVVVVVVVVVVVVVVVVVVVVVVVQVVVVVVVVVVQVVVQVVVQVVVCVVVVHDGDGKDQPDPVDSPPPHIDD